Protein AF-A0A7W8V4Q0-F1 (afdb_monomer_lite)

InterPro domains:
  IPR010611 3D domain [PF06725] (242-299)
  IPR036908 RlpA-like domain superfamily [G3DSA:2.40.40.10] (219-303)
  IPR036908 RlpA-like domain superfamily [SSF50685] (238-297)

Structure (mmCIF, N/CA/C/O backbone):
data_AF-A0A7W8V4Q0-F1
#
_entry.id   AF-A0A7W8V4Q0-F1
#
loop_
_atom_site.group_PDB
_atom_site.id
_atom_site.type_symbol
_atom_site.label_atom_id
_atom_site.label_alt_id
_atom_site.label_comp_id
_atom_site.label_asym_id
_atom_site.label_entity_id
_atom_site.label_seq_id
_atom_site.pdbx_PDB_ins_code
_atom_site.Cartn_x
_atom_site.Cartn_y
_atom_site.Cartn_z
_atom_site.occupancy
_atom_site.B_iso_or_equiv
_atom_site.auth_seq_id
_atom_site.auth_comp_id
_atom_site.auth_asym_id
_atom_site.auth_atom_id
_atom_site.pdbx_PDB_model_num
ATOM 1 N N . MET A 1 1 ? -45.001 9.638 50.172 1.00 38.22 1 MET A N 1
ATOM 2 C CA . MET A 1 1 ? -43.566 9.284 50.155 1.00 38.22 1 MET A CA 1
ATOM 3 C C . MET A 1 1 ? -43.006 9.800 48.841 1.00 38.22 1 MET A C 1
ATOM 5 O O . MET A 1 1 ? -43.758 9.738 47.876 1.00 38.22 1 MET A O 1
ATOM 9 N N . PRO A 1 2 ? -41.796 10.375 48.778 1.00 38.12 2 PRO A N 1
ATOM 10 C CA . PRO A 1 2 ? -41.239 10.789 47.499 1.00 38.12 2 PRO A CA 1
ATOM 11 C C . PRO A 1 2 ? -40.923 9.529 46.692 1.00 38.12 2 PRO A C 1
ATOM 13 O O . PRO A 1 2 ? -40.212 8.652 47.183 1.00 38.12 2 PRO A O 1
ATOM 16 N N . ASP A 1 3 ? -41.486 9.429 45.490 1.00 38.16 3 ASP A N 1
ATOM 17 C CA . ASP A 1 3 ? -41.076 8.433 44.508 1.00 38.16 3 ASP A CA 1
ATOM 18 C C . ASP A 1 3 ? -39.607 8.688 44.173 1.00 38.16 3 ASP A C 1
ATOM 20 O O . ASP A 1 3 ? -39.263 9.671 43.514 1.00 38.16 3 ASP A O 1
ATOM 24 N N . ASN A 1 4 ? -38.729 7.797 44.628 1.00 36.91 4 ASN A N 1
ATOM 25 C CA . ASN A 1 4 ? -37.339 7.738 44.184 1.00 36.91 4 ASN A CA 1
ATOM 26 C C . ASN A 1 4 ? -37.291 7.136 42.770 1.00 36.91 4 ASN A C 1
ATOM 28 O O . ASN A 1 4 ? -36.688 6.087 42.542 1.00 36.91 4 ASN A O 1
ATOM 32 N N . ALA A 1 5 ? -37.978 7.774 41.823 1.00 41.62 5 ALA A N 1
ATOM 33 C CA . ALA A 1 5 ? -37.940 7.394 40.425 1.00 41.62 5 ALA A CA 1
ATOM 34 C C . ALA A 1 5 ? -36.553 7.741 39.869 1.00 41.62 5 ALA A C 1
ATOM 36 O O . ALA A 1 5 ? -36.231 8.901 39.606 1.00 41.62 5 ALA A O 1
ATOM 37 N N . ASN A 1 6 ? -35.714 6.718 39.719 1.00 41.06 6 ASN A N 1
ATOM 38 C CA . ASN A 1 6 ? -34.473 6.822 38.967 1.00 41.06 6 ASN A CA 1
ATOM 39 C C . ASN A 1 6 ? -34.824 6.829 37.479 1.00 41.06 6 ASN A C 1
ATOM 41 O O . ASN A 1 6 ? -35.133 5.792 36.894 1.00 41.06 6 ASN A O 1
ATOM 45 N N . TRP A 1 7 ? -34.794 8.010 36.872 1.00 43.94 7 TRP A N 1
ATOM 46 C CA . TRP A 1 7 ? -34.996 8.164 35.439 1.00 43.94 7 TRP A CA 1
ATOM 47 C C . TRP A 1 7 ? -33.723 7.763 34.700 1.00 43.94 7 TRP A C 1
ATOM 49 O O . TRP A 1 7 ? -32.651 8.325 34.920 1.00 43.94 7 TRP A O 1
ATOM 59 N N . VAL A 1 8 ? -33.848 6.778 33.816 1.00 47.81 8 VAL A N 1
ATOM 60 C CA . VAL A 1 8 ? -32.792 6.378 32.889 1.00 47.81 8 VAL A CA 1
ATOM 61 C C . VAL A 1 8 ? -33.156 6.946 31.528 1.00 47.81 8 VAL A C 1
ATOM 63 O O . VAL A 1 8 ? -34.237 6.668 31.012 1.00 47.81 8 VAL A O 1
ATOM 66 N N . THR A 1 9 ? -32.270 7.750 30.946 1.00 48.12 9 THR A N 1
ATOM 67 C CA . THR A 1 9 ? -32.440 8.231 29.574 1.00 48.12 9 THR A CA 1
ATOM 68 C C . THR A 1 9 ? -32.391 7.036 28.628 1.00 48.12 9 THR A C 1
ATOM 70 O O . THR A 1 9 ? -31.351 6.394 28.482 1.00 48.12 9 THR A O 1
ATOM 73 N N . VAL A 1 10 ? -33.520 6.728 27.996 1.00 47.44 10 VAL A N 1
ATOM 74 C CA . VAL A 1 10 ? -33.611 5.715 26.942 1.00 47.44 10 VAL A CA 1
ATOM 75 C C . VAL A 1 10 ? -33.300 6.404 25.611 1.00 47.44 10 VAL A C 1
ATOM 77 O O . VAL A 1 10 ? -33.892 7.433 25.303 1.00 47.44 10 VAL A O 1
ATOM 80 N N . HIS A 1 11 ? -32.323 5.886 24.864 1.00 45.22 11 HIS A N 1
ATOM 81 C CA . HIS A 1 11 ? -31.926 6.411 23.549 1.00 45.22 11 HIS A CA 1
ATOM 82 C C . HIS A 1 11 ? -33.052 6.247 22.504 1.00 45.22 11 HIS A C 1
ATOM 84 O O . HIS A 1 11 ? -33.919 5.390 22.669 1.00 45.22 11 HIS A O 1
ATOM 90 N N . ASP A 1 12 ? -32.976 7.009 21.402 1.00 43.44 12 ASP A N 1
ATOM 91 C CA . ASP A 1 12 ? -33.942 7.122 20.280 1.00 43.44 12 ASP A CA 1
ATOM 92 C C . ASP A 1 12 ? -34.372 5.807 19.575 1.00 43.44 12 ASP A C 1
ATOM 94 O O . ASP A 1 12 ? -35.108 5.839 18.591 1.00 43.44 12 ASP A O 1
ATOM 98 N N . SER A 1 13 ? -33.936 4.637 20.050 1.00 43.78 13 SER A N 1
ATOM 99 C CA . SER A 1 13 ? -34.333 3.306 19.565 1.00 43.78 13 SER A CA 1
ATOM 100 C C . SER A 1 13 ? -35.312 2.564 20.486 1.00 43.78 13 SER A C 1
ATOM 102 O O . SER A 1 13 ? -35.623 1.397 20.238 1.00 43.78 13 SER A O 1
ATOM 104 N N . ALA A 1 14 ? -35.799 3.199 21.556 1.00 47.66 14 ALA A N 1
ATOM 105 C CA . ALA A 1 14 ? -36.784 2.596 22.445 1.00 47.66 14 ALA A CA 1
ATOM 106 C C . ALA A 1 14 ? -38.152 2.472 21.747 1.00 47.66 14 ALA A C 1
ATOM 108 O O . ALA A 1 14 ? -38.899 3.442 21.628 1.00 47.66 14 ALA A O 1
ATOM 109 N N . PHE A 1 15 ? -38.499 1.262 21.306 1.00 49.50 15 PHE A N 1
ATOM 110 C CA . PHE A 1 15 ? -39.867 0.944 20.906 1.00 49.50 15 PHE A CA 1
ATOM 111 C C . PHE A 1 15 ? -40.729 0.831 22.164 1.00 49.50 15 PHE A C 1
ATOM 113 O O . PHE A 1 15 ? -40.477 -0.012 23.027 1.00 49.50 15 PHE A O 1
ATOM 120 N N . THR A 1 16 ? -41.750 1.678 22.284 1.00 58.06 16 THR A N 1
ATOM 121 C CA . THR A 1 16 ? -42.807 1.456 23.269 1.00 58.06 16 THR A CA 1
ATOM 122 C C . THR A 1 16 ? -43.601 0.222 22.846 1.00 58.06 16 THR A C 1
ATOM 124 O O . THR A 1 16 ? -43.826 -0.015 21.658 1.00 58.06 16 THR A O 1
ATOM 127 N N . ASN A 1 17 ? -43.988 -0.612 23.810 1.00 58.66 17 ASN A N 1
ATOM 128 C CA . ASN A 1 17 ? -44.861 -1.741 23.520 1.00 58.66 17 ASN A CA 1
ATOM 129 C C . ASN A 1 17 ? -46.161 -1.221 22.879 1.00 58.66 17 ASN A C 1
ATOM 131 O O . ASN A 1 17 ? -46.751 -0.257 23.365 1.00 58.66 17 ASN A O 1
ATOM 135 N N . THR A 1 18 ? -46.607 -1.853 21.793 1.00 59.94 18 THR A N 1
ATOM 136 C CA . THR A 1 18 ? -47.863 -1.514 21.109 1.00 59.94 18 THR A CA 1
ATOM 137 C C . THR A 1 18 ? -49.108 -1.917 21.900 1.00 59.94 18 THR A C 1
ATOM 139 O O . THR A 1 18 ? -50.207 -1.531 21.515 1.00 59.94 18 THR A O 1
ATOM 142 N N . ASN A 1 19 ? -48.959 -2.687 22.984 1.00 67.00 19 ASN A N 1
ATOM 143 C CA . ASN A 1 19 ? -50.039 -2.984 23.920 1.00 67.00 19 ASN A CA 1
ATOM 144 C C . ASN A 1 19 ? -50.137 -1.895 25.001 1.00 67.00 19 ASN A C 1
ATOM 146 O O . ASN A 1 19 ? -49.217 -1.774 25.818 1.00 67.00 19 ASN A O 1
ATOM 150 N N . PRO A 1 20 ? -51.262 -1.157 25.066 1.00 60.16 20 PRO A N 1
ATOM 151 C CA . PRO A 1 20 ? -51.595 -0.343 26.229 1.00 60.16 20 PRO A CA 1
ATOM 152 C C . PRO A 1 20 ? -51.514 -1.193 27.507 1.00 60.16 20 PRO A C 1
ATOM 154 O O . PRO A 1 20 ? -51.865 -2.372 27.492 1.00 60.16 20 PRO A O 1
ATOM 157 N N . ASP A 1 21 ? -51.017 -0.602 28.594 1.00 63.88 21 ASP A N 1
ATOM 158 C CA . ASP A 1 21 ? -50.940 -1.203 29.937 1.00 63.88 21 ASP A CA 1
ATOM 159 C C . ASP A 1 21 ? -49.976 -2.390 30.117 1.00 63.88 21 ASP A C 1
ATOM 161 O O . ASP A 1 21 ? -49.957 -3.037 31.167 1.00 63.88 21 ASP A O 1
ATOM 165 N N . SER A 1 22 ? -49.109 -2.673 29.143 1.00 65.81 22 SER A N 1
ATOM 166 C CA . SER A 1 22 ? -48.040 -3.647 29.358 1.00 65.81 22 SER A CA 1
ATOM 167 C C . SER A 1 22 ? -46.942 -3.081 30.267 1.00 65.81 22 SER A C 1
ATOM 169 O O . SER A 1 22 ? -46.401 -2.005 29.998 1.00 65.81 22 SER A O 1
ATOM 171 N N . CYS A 1 23 ? -46.548 -3.835 31.292 1.00 64.25 23 CYS A N 1
ATOM 172 C CA . CYS A 1 23 ? -45.350 -3.532 32.068 1.00 64.25 23 CYS A CA 1
ATOM 173 C C . CYS A 1 23 ? -44.102 -3.951 31.274 1.00 64.25 23 CYS A C 1
ATOM 175 O O . CYS A 1 23 ? -43.973 -5.116 30.893 1.00 64.25 23 CYS A O 1
ATOM 177 N N . VAL A 1 24 ? -43.186 -3.012 31.028 1.00 61.62 24 VAL A N 1
ATOM 178 C CA . VAL A 1 24 ? -41.845 -3.309 30.504 1.00 61.62 24 VAL A CA 1
ATOM 179 C C . VAL A 1 24 ? -40.880 -3.303 31.684 1.00 61.62 24 VAL A C 1
ATOM 181 O O . VAL A 1 24 ? -40.551 -2.247 32.221 1.00 61.62 24 VAL A O 1
ATOM 184 N N . GLU A 1 25 ? -40.430 -4.484 32.102 1.00 62.12 25 GLU A N 1
ATOM 185 C CA . GLU A 1 25 ? -39.396 -4.608 33.130 1.00 62.12 25 GLU A CA 1
ATOM 186 C C . GLU A 1 25 ? -38.013 -4.477 32.474 1.00 62.12 25 GLU A C 1
ATOM 188 O O . GLU A 1 25 ? -37.563 -5.369 31.755 1.00 62.12 25 GLU A O 1
ATOM 193 N N . VAL A 1 26 ? -37.329 -3.354 32.713 1.00 67.94 26 VAL A N 1
ATOM 194 C CA . VAL A 1 26 ? -35.942 -3.148 32.272 1.00 67.94 26 VAL A CA 1
ATOM 195 C C . VAL A 1 26 ? -35.008 -3.477 33.428 1.00 67.94 26 VAL A C 1
ATOM 197 O O . VAL A 1 26 ? -34.953 -2.753 34.422 1.00 67.94 26 VAL A O 1
ATOM 200 N N . ARG A 1 27 ? -34.246 -4.564 33.296 1.00 67.81 27 ARG A N 1
ATOM 201 C CA . ARG A 1 27 ? -33.207 -4.926 34.265 1.00 67.81 27 ARG A CA 1
A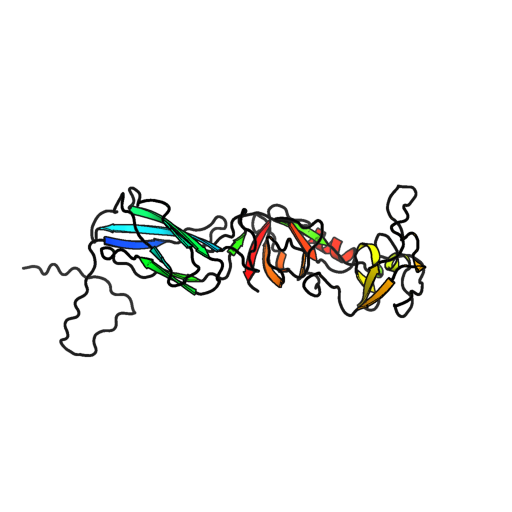TOM 202 C C . ARG A 1 27 ? -31.873 -4.339 33.838 1.00 67.81 27 ARG A C 1
ATOM 204 O O . ARG A 1 27 ? -31.307 -4.745 32.829 1.00 67.81 27 ARG A O 1
ATOM 211 N N . ILE A 1 28 ? -31.379 -3.395 34.629 1.00 80.44 28 ILE A N 1
ATOM 212 C CA . ILE A 1 28 ? -30.005 -2.903 34.538 1.00 80.44 28 ILE A CA 1
ATOM 213 C C . ILE A 1 28 ? -29.180 -3.704 35.539 1.00 80.44 28 ILE A C 1
ATOM 215 O O . ILE A 1 28 ? -29.557 -3.825 36.705 1.00 80.44 28 ILE A O 1
ATOM 219 N N . ALA A 1 29 ? -28.075 -4.277 35.075 1.00 88.06 29 ALA A N 1
ATOM 220 C CA . ALA A 1 29 ? -27.165 -5.018 35.930 1.00 88.06 29 ALA A CA 1
ATOM 221 C C . ALA A 1 29 ? -26.470 -4.094 36.947 1.00 88.06 29 ALA A C 1
ATOM 223 O O . ALA A 1 29 ? -26.488 -2.866 36.836 1.00 88.06 29 ALA A O 1
ATOM 224 N N . SER A 1 30 ? -25.830 -4.687 37.953 1.00 90.19 30 SER A N 1
ATOM 225 C CA . SER A 1 30 ? -25.143 -3.942 39.016 1.00 90.19 30 SER A CA 1
ATOM 226 C C . SER A 1 30 ? -23.981 -3.092 38.498 1.00 90.19 30 SER A C 1
ATOM 228 O O . SER A 1 30 ? -23.640 -2.082 39.119 1.00 90.19 30 SER A O 1
ATOM 230 N N . ASN A 1 31 ? -23.403 -3.465 37.355 1.00 95.31 31 ASN A N 1
ATOM 231 C CA . ASN A 1 31 ? -22.275 -2.787 36.739 1.00 95.31 31 ASN A CA 1
ATOM 232 C C . ASN A 1 31 ? -22.617 -2.289 35.328 1.00 95.31 31 ASN A C 1
ATOM 234 O O . ASN A 1 31 ? -23.395 -2.895 34.591 1.00 95.31 31 ASN A O 1
ATOM 238 N N . LEU A 1 32 ? -21.989 -1.182 34.936 1.00 95.69 32 LEU A N 1
ATOM 239 C CA . LEU A 1 32 ? -22.134 -0.559 33.622 1.00 95.69 32 LEU A CA 1
ATOM 240 C C . LEU A 1 32 ? -20.779 -0.486 32.930 1.00 95.69 32 LEU A C 1
ATOM 242 O O . LEU A 1 32 ? -19.801 -0.075 33.559 1.00 95.69 32 LEU A O 1
ATOM 246 N N . LEU A 1 33 ? -20.739 -0.809 31.636 1.00 96.88 33 LEU A N 1
ATOM 247 C CA . LEU A 1 33 ? -19.546 -0.663 30.801 1.00 96.88 33 LEU A CA 1
ATOM 248 C C . LEU A 1 33 ? -19.779 0.340 29.670 1.00 96.88 33 LEU A C 1
ATOM 250 O O . LEU A 1 33 ? -20.754 0.239 28.923 1.00 96.88 33 LEU A O 1
ATOM 254 N N . SER A 1 34 ? -18.833 1.266 29.514 1.00 96.56 34 SER A N 1
ATOM 255 C CA . SER A 1 34 ? -18.722 2.170 28.365 1.00 96.56 34 SER A CA 1
ATOM 256 C C . SER A 1 34 ? -17.443 1.903 27.573 1.00 96.56 34 SER A C 1
ATOM 258 O O . SER A 1 34 ? -16.391 1.652 28.167 1.00 96.56 34 SER A O 1
ATOM 260 N N . TRP A 1 35 ? -17.525 2.023 26.251 1.00 97.69 35 TRP A N 1
ATOM 261 C CA . TRP A 1 35 ? -16.403 1.838 25.333 1.00 97.69 35 TRP A CA 1
ATOM 262 C C . TRP A 1 35 ? -15.775 3.167 24.920 1.00 97.69 35 TRP A C 1
ATOM 264 O O . TRP A 1 35 ? -16.467 4.167 24.744 1.00 97.69 35 TRP A O 1
ATOM 274 N N . GLU A 1 36 ? -14.471 3.151 24.689 1.00 97.44 36 GLU A N 1
ATOM 275 C CA . GLU A 1 36 ? -13.709 4.249 24.107 1.00 97.44 36 GLU A CA 1
ATOM 276 C C . GLU A 1 36 ? -12.664 3.651 23.157 1.00 97.44 36 GLU A C 1
ATOM 278 O O . GLU A 1 36 ? -11.886 2.787 23.554 1.00 97.44 36 GLU A O 1
ATOM 283 N N . ILE A 1 37 ? -12.635 4.090 21.898 1.00 97.75 37 ILE A N 1
ATOM 284 C CA . ILE A 1 37 ? -11.512 3.804 20.996 1.00 97.75 37 ILE A CA 1
ATOM 285 C C . ILE A 1 37 ? -10.556 4.997 21.120 1.00 97.75 37 ILE A C 1
ATOM 287 O O . ILE A 1 37 ? -10.950 6.095 20.706 1.00 97.75 37 ILE A O 1
ATOM 291 N N . PRO A 1 38 ? -9.375 4.824 21.745 1.00 96.88 38 PRO A N 1
ATOM 292 C CA . PRO A 1 38 ? -8.400 5.897 21.874 1.00 96.88 38 PRO A CA 1
ATOM 293 C C . PRO A 1 38 ? -7.818 6.257 20.507 1.00 96.88 38 PRO A C 1
ATOM 295 O O . PRO A 1 38 ? -7.762 5.413 19.609 1.00 96.88 38 PRO A O 1
ATOM 298 N N . ASP A 1 39 ? -7.345 7.493 20.377 1.00 96.50 39 ASP A N 1
ATOM 299 C CA . ASP A 1 39 ? -6.630 7.910 19.179 1.00 96.50 39 ASP A CA 1
ATOM 300 C C . ASP A 1 39 ? -5.317 7.123 19.051 1.00 96.50 39 ASP A C 1
ATOM 302 O O . ASP A 1 39 ? -4.612 6.839 20.027 1.00 96.50 39 ASP A O 1
ATOM 306 N N . ASN A 1 40 ? -4.997 6.733 17.824 1.00 93.75 40 ASN A N 1
ATOM 307 C CA . ASN A 1 40 ? -3.728 6.129 17.476 1.00 93.75 40 ASN A CA 1
ATOM 308 C C . ASN A 1 40 ? -2.646 7.216 17.317 1.00 93.75 40 ASN A C 1
ATOM 310 O O . ASN A 1 40 ? -2.878 8.410 17.482 1.00 93.75 40 ASN A O 1
ATOM 314 N N . ARG A 1 41 ? -1.429 6.804 16.950 1.00 90.44 41 ARG A N 1
ATOM 315 C CA . ARG A 1 41 ? -0.276 7.707 16.767 1.00 90.44 41 ARG A CA 1
ATOM 316 C C . ARG A 1 41 ? -0.424 8.750 15.642 1.00 90.44 41 ARG A C 1
ATOM 318 O O . ARG A 1 41 ? 0.514 9.511 15.406 1.00 90.44 41 ARG A O 1
ATOM 325 N N . TYR A 1 42 ? -1.518 8.696 14.891 1.00 90.31 42 TYR A N 1
ATOM 326 C CA . TYR A 1 42 ? -1.865 9.598 13.798 1.00 90.31 42 TYR A CA 1
ATOM 327 C C . TYR A 1 42 ? -3.080 10.469 14.134 1.00 90.31 42 TYR A C 1
ATOM 329 O O . TYR A 1 42 ? -3.625 11.096 13.229 1.00 90.31 42 TYR A O 1
ATOM 337 N N . ASP A 1 43 ? -3.464 10.520 15.414 1.00 92.69 43 ASP A N 1
ATOM 338 C CA . ASP A 1 43 ? -4.554 11.342 15.942 1.00 92.69 43 ASP A CA 1
ATOM 339 C C . ASP A 1 43 ? -5.925 10.988 15.329 1.00 92.69 43 ASP A C 1
ATOM 341 O O . ASP A 1 43 ? -6.789 11.844 15.143 1.00 92.69 43 ASP A O 1
ATOM 345 N N . ASP A 1 44 ? -6.128 9.706 14.993 1.00 94.31 44 ASP A N 1
ATOM 346 C CA . ASP A 1 44 ? -7.416 9.167 14.553 1.00 94.31 44 ASP A CA 1
ATOM 347 C C . ASP A 1 44 ? -7.745 7.819 15.217 1.00 94.31 44 ASP A C 1
ATOM 349 O O . ASP A 1 44 ? -6.938 7.240 15.940 1.00 94.31 44 ASP A O 1
ATOM 353 N N . LYS A 1 45 ? -8.949 7.296 14.972 1.00 96.62 45 LYS A N 1
ATOM 354 C CA . LYS A 1 45 ? -9.466 6.069 15.608 1.00 96.62 45 LYS A CA 1
ATOM 355 C C . LYS A 1 45 ? -9.377 4.833 14.716 1.00 96.62 45 LYS A C 1
ATOM 357 O O . LYS A 1 45 ? -10.089 3.855 14.943 1.00 96.62 45 LYS A O 1
ATOM 362 N N . LEU A 1 46 ? -8.565 4.884 13.661 1.00 97.75 46 LEU A N 1
ATOM 363 C CA . LEU A 1 46 ? -8.366 3.747 12.773 1.00 97.75 46 LEU A CA 1
ATOM 364 C C . LEU A 1 46 ? -7.487 2.680 13.437 1.00 97.75 46 LEU A C 1
ATOM 366 O O . LEU A 1 46 ? -6.617 2.998 14.257 1.00 97.75 46 LEU A O 1
ATOM 370 N N . PRO A 1 47 ? -7.659 1.405 13.051 1.00 98.25 47 PRO A N 1
ATOM 371 C CA . PRO A 1 47 ? -6.747 0.357 13.473 1.00 98.25 47 PRO A CA 1
ATOM 372 C C . PRO A 1 47 ? -5.349 0.589 12.891 1.00 98.25 47 PRO A C 1
ATOM 374 O O . PRO A 1 47 ? -5.154 1.288 11.891 1.00 98.25 47 PRO A O 1
ATOM 377 N N . VAL A 1 48 ? -4.371 -0.071 13.498 1.00 98.31 48 VAL A N 1
ATOM 378 C CA . VAL A 1 48 ? -2.986 -0.082 13.033 1.00 98.31 48 VAL A CA 1
ATOM 379 C C . VAL A 1 48 ? -2.596 -1.468 12.531 1.00 98.31 48 VAL A C 1
ATOM 381 O O . VAL A 1 48 ? -3.078 -2.482 13.034 1.00 98.31 48 VAL A O 1
ATOM 384 N N . ILE A 1 49 ? -1.699 -1.514 11.553 1.00 98.69 49 ILE A N 1
ATOM 385 C CA . ILE A 1 49 ? -1.014 -2.719 11.091 1.00 98.69 49 ILE A CA 1
ATOM 386 C C . ILE A 1 49 ? 0.328 -2.751 11.823 1.00 98.69 49 ILE A C 1
ATOM 388 O O . ILE A 1 49 ? 1.183 -1.905 11.534 1.00 98.69 49 ILE A O 1
ATOM 392 N N . PRO A 1 50 ? 0.533 -3.673 12.781 1.00 98.00 50 PRO A N 1
ATOM 393 C CA . PRO A 1 50 ? 1.768 -3.724 13.555 1.00 98.00 50 PRO A CA 1
ATOM 394 C C . PRO A 1 50 ? 2.997 -3.905 12.660 1.00 98.00 50 PRO A C 1
ATOM 396 O O . PRO A 1 50 ? 2.967 -4.674 11.701 1.00 98.00 50 PRO A O 1
ATOM 399 N N . SER A 1 51 ? 4.108 -3.268 13.012 1.00 97.12 51 SER A N 1
ATOM 400 C CA . SER A 1 51 ? 5.384 -3.332 12.276 1.00 97.12 51 SER A CA 1
ATOM 401 C C . SER A 1 51 ? 5.953 -4.756 12.132 1.00 97.12 51 SER A C 1
ATOM 403 O O . SER A 1 51 ? 6.602 -5.103 11.137 1.00 97.12 51 SER A O 1
ATOM 405 N N . SER A 1 52 ? 5.674 -5.621 13.109 1.00 96.75 52 SER A N 1
ATOM 406 C CA . SER A 1 52 ? 6.030 -7.044 13.087 1.00 96.75 52 SER A CA 1
ATOM 407 C C . SER A 1 52 ? 5.062 -7.911 12.279 1.00 96.75 52 SER A C 1
ATOM 409 O O . SER A 1 52 ? 5.393 -9.053 11.957 1.00 96.75 52 SER A O 1
ATOM 411 N N . ALA A 1 53 ? 3.879 -7.399 11.928 1.00 97.94 53 ALA A N 1
ATOM 412 C CA . ALA A 1 53 ? 2.903 -8.154 11.163 1.00 97.94 53 ALA A CA 1
ATOM 413 C C . ALA A 1 53 ? 3.370 -8.338 9.716 1.00 97.94 53 ALA A C 1
ATOM 415 O O . ALA A 1 53 ? 4.065 -7.506 9.128 1.00 97.94 53 ALA A O 1
ATOM 416 N N . ARG A 1 54 ? 2.970 -9.465 9.135 1.00 98.19 54 ARG A N 1
ATOM 417 C CA . ARG A 1 54 ? 3.125 -9.757 7.711 1.00 98.19 5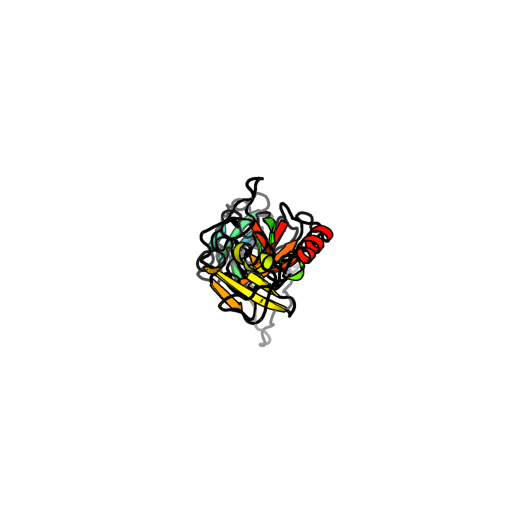4 ARG A CA 1
ATOM 418 C C . ARG A 1 54 ? 1.775 -10.104 7.111 1.00 98.19 54 ARG A C 1
ATOM 420 O O . ARG A 1 54 ? 0.851 -10.536 7.821 1.00 98.19 54 ARG A O 1
ATOM 427 N N . VAL A 1 55 ? 1.679 -9.913 5.804 1.00 98.31 55 VAL A N 1
ATOM 428 C CA . VAL A 1 55 ? 0.557 -10.369 4.990 1.00 98.31 55 VAL A CA 1
ATOM 429 C C . VAL A 1 55 ? 0.463 -11.887 5.103 1.00 98.31 55 VAL A C 1
ATOM 431 O O . VAL A 1 55 ? 1.453 -12.599 4.948 1.00 98.31 55 VAL A O 1
ATOM 434 N N . GLN A 1 56 ? -0.735 -12.389 5.387 1.00 97.75 56 GLN A N 1
ATOM 435 C CA . GLN A 1 56 ? -1.035 -13.821 5.397 1.00 97.75 56 GLN A CA 1
ATOM 436 C C . GLN A 1 56 ? -2.275 -14.050 4.548 1.00 97.75 56 GLN A C 1
ATOM 438 O O . GLN A 1 56 ? -3.275 -13.363 4.742 1.00 97.75 56 GLN A O 1
ATOM 443 N N . HIS A 1 57 ? -2.200 -14.980 3.594 1.00 95.25 57 HIS A N 1
ATOM 444 C CA . HIS A 1 57 ? -3.295 -15.280 2.660 1.00 95.25 57 HIS A CA 1
ATOM 445 C C . HIS A 1 57 ? -3.862 -14.029 1.960 1.00 95.25 57 HIS A C 1
ATOM 447 O O . HIS A 1 57 ? -5.070 -13.902 1.788 1.00 95.25 57 HIS A O 1
ATOM 453 N N . GLY A 1 58 ? -2.992 -13.072 1.611 1.00 94.94 58 GLY A N 1
ATOM 454 C CA . GLY A 1 58 ? -3.413 -11.803 1.012 1.00 94.94 58 GLY A CA 1
ATOM 455 C C . GLY A 1 58 ? -4.194 -10.897 1.969 1.00 94.94 58 GLY A C 1
ATOM 456 O O . GLY A 1 58 ? -5.018 -10.112 1.531 1.00 94.94 58 GLY A O 1
ATOM 457 N N . LYS A 1 59 ? -4.008 -10.996 3.286 1.00 97.06 59 LYS A N 1
ATOM 458 C CA . LYS A 1 59 ? -4.700 -10.130 4.250 1.00 97.06 59 LYS A CA 1
ATOM 459 C C . LYS A 1 59 ? -3.708 -9.466 5.190 1.00 97.06 59 LYS A C 1
ATOM 461 O O . LYS A 1 59 ? -2.778 -10.117 5.677 1.00 97.06 59 LYS A O 1
ATOM 466 N N . ILE A 1 60 ? -3.921 -8.184 5.469 1.00 98.44 60 ILE A N 1
ATOM 467 C CA . ILE A 1 60 ? -3.227 -7.457 6.540 1.00 98.44 60 ILE A CA 1
ATOM 468 C C . ILE A 1 60 ? -3.801 -7.847 7.907 1.00 98.44 60 ILE A C 1
ATOM 470 O O . ILE A 1 60 ? -4.846 -8.487 7.982 1.00 98.44 60 ILE A O 1
ATOM 474 N N . LEU A 1 61 ? -3.100 -7.495 8.984 1.00 98.62 61 LEU A N 1
ATOM 475 C CA . LEU A 1 61 ? -3.614 -7.614 10.346 1.00 98.62 61 LEU A CA 1
ATOM 476 C C . LEU A 1 61 ? -4.099 -6.239 10.804 1.00 98.62 61 LEU A C 1
ATOM 478 O O . LEU A 1 61 ? -3.288 -5.328 10.946 1.00 98.62 61 LEU A O 1
ATOM 482 N N . TYR A 1 62 ? -5.394 -6.108 11.057 1.00 98.69 62 TYR A N 1
ATOM 483 C CA . TYR A 1 62 ? -5.967 -4.975 11.767 1.00 98.69 62 TYR A CA 1
ATOM 484 C C . TYR A 1 62 ? -5.769 -5.201 13.265 1.00 98.69 62 TYR A C 1
ATOM 486 O O . TYR A 1 62 ? -6.245 -6.205 13.791 1.00 98.69 62 TYR A O 1
ATOM 494 N N . ARG A 1 63 ? -5.094 -4.281 13.957 1.00 98.38 63 ARG A N 1
ATOM 495 C CA . ARG A 1 63 ? -5.031 -4.240 15.421 1.00 98.38 63 ARG A CA 1
ATOM 496 C C . ARG A 1 63 ? -5.700 -2.964 15.916 1.00 98.38 63 ARG A C 1
ATOM 498 O O . ARG A 1 63 ? -5.266 -1.867 15.573 1.00 98.38 63 ARG A O 1
ATOM 505 N N . MET A 1 64 ? -6.720 -3.111 16.751 1.00 98.06 64 MET A N 1
ATOM 506 C CA . MET A 1 64 ? -7.466 -2.003 17.340 1.00 98.06 64 MET A CA 1
ATOM 507 C C . MET A 1 64 ? -7.390 -2.077 18.872 1.00 98.06 64 MET A C 1
ATOM 509 O O . MET A 1 64 ? -7.930 -3.021 19.459 1.00 98.06 64 MET A O 1
ATOM 513 N N . PRO A 1 65 ? -6.731 -1.117 19.543 1.00 97.31 65 PRO A N 1
ATOM 514 C CA . PRO A 1 65 ? -6.873 -0.950 20.980 1.00 97.31 65 PRO A CA 1
ATOM 515 C C . PRO A 1 65 ? -8.243 -0.344 21.300 1.00 97.31 65 PRO A C 1
ATOM 517 O O . PRO A 1 65 ? -8.706 0.572 20.629 1.00 97.31 65 PRO A O 1
ATOM 520 N N . ILE A 1 66 ? -8.893 -0.855 22.338 1.00 98.50 66 ILE A N 1
ATOM 521 C CA . ILE A 1 66 ? -10.202 -0.399 22.802 1.00 98.50 66 ILE A CA 1
ATOM 522 C C . ILE A 1 66 ? -10.135 -0.329 24.319 1.00 98.50 66 ILE A C 1
ATOM 524 O O . ILE A 1 66 ? -9.659 -1.251 24.975 1.00 98.50 66 ILE A O 1
ATOM 528 N N . LYS A 1 67 ? -10.609 0.759 24.897 1.00 98.38 67 LYS A N 1
ATOM 529 C CA . LYS A 1 67 ? -10.693 0.944 26.336 1.00 98.38 67 LYS A CA 1
ATOM 530 C C . LYS A 1 67 ? -12.122 0.677 26.788 1.00 98.38 67 LYS A C 1
ATOM 532 O O . LYS A 1 67 ? -13.065 1.309 26.319 1.00 98.38 67 LYS A O 1
ATOM 537 N N . ALA A 1 68 ? -12.277 -0.266 27.706 1.00 98.06 68 ALA A N 1
ATOM 538 C CA . ALA A 1 68 ? -13.523 -0.491 28.423 1.00 98.06 68 ALA A CA 1
ATOM 539 C C . ALA A 1 68 ? -13.425 0.166 29.797 1.00 98.06 68 ALA A C 1
ATOM 541 O O . ALA A 1 68 ? -12.465 -0.076 30.527 1.00 98.06 68 ALA A O 1
ATOM 542 N N . LYS A 1 69 ? -14.417 0.979 30.159 1.00 98.06 69 LYS A N 1
ATOM 543 C CA . LYS A 1 69 ? -14.533 1.570 31.494 1.00 98.06 69 LYS A CA 1
ATOM 544 C C . LYS A 1 69 ? -15.754 1.008 32.201 1.00 98.06 69 LYS A C 1
ATOM 546 O O . LYS A 1 69 ? -16.861 1.113 31.680 1.00 98.06 69 LYS A O 1
ATOM 551 N N . ILE A 1 70 ? -15.540 0.454 33.388 1.00 97.44 70 ILE A N 1
ATOM 552 C CA . ILE A 1 70 ? -16.556 -0.206 34.203 1.00 97.44 70 ILE A CA 1
ATOM 553 C C . ILE A 1 70 ? -16.775 0.584 35.484 1.00 97.44 70 ILE A C 1
ATOM 555 O O . ILE A 1 70 ? -15.826 1.001 36.155 1.00 97.44 70 ILE A O 1
ATOM 559 N N . LYS A 1 71 ? -18.039 0.766 35.848 1.00 96.19 71 LYS A N 1
ATOM 560 C CA . LYS A 1 71 ? -18.441 1.358 37.124 1.00 96.19 71 LYS A CA 1
ATOM 561 C C . LYS A 1 71 ? -19.618 0.609 37.720 1.00 96.19 71 LYS A C 1
ATOM 563 O O . LYS A 1 71 ? -20.414 0.020 36.989 1.00 96.19 71 LYS A O 1
ATOM 568 N N . ILE A 1 72 ? -19.755 0.710 39.034 1.00 94.69 72 ILE A N 1
ATOM 569 C CA . ILE A 1 72 ? -20.981 0.309 39.721 1.00 94.69 72 ILE A CA 1
ATOM 570 C C . ILE A 1 72 ? -22.100 1.256 39.264 1.00 94.69 72 ILE A C 1
ATOM 572 O O . ILE A 1 72 ? -21.874 2.460 39.090 1.00 94.69 72 ILE A O 1
ATOM 576 N N . CYS A 1 73 ? -23.305 0.740 39.037 1.00 90.62 73 CYS A N 1
ATOM 577 C CA . CYS A 1 73 ? -24.449 1.565 38.662 1.00 90.62 73 CYS A CA 1
ATOM 578 C C . CYS A 1 73 ? -24.720 2.622 39.749 1.00 90.62 73 CYS A C 1
ATOM 580 O O . CYS A 1 73 ? -24.931 2.291 40.912 1.00 90.62 73 CYS A O 1
ATOM 582 N N . GLY A 1 74 ? -24.655 3.908 39.381 1.00 87.19 74 GLY A N 1
ATOM 583 C CA . GLY A 1 74 ? -24.751 5.031 40.327 1.00 87.19 74 GLY A CA 1
ATOM 584 C C . GLY A 1 74 ? -23.558 5.188 41.285 1.00 87.19 74 GLY A C 1
ATOM 585 O O . GLY A 1 74 ? -23.618 6.013 42.191 1.00 87.19 74 GLY A O 1
ATOM 586 N N . GLY A 1 75 ? -22.484 4.417 41.097 1.00 91.94 75 GLY A N 1
ATOM 587 C CA . GLY A 1 75 ? -21.358 4.324 42.023 1.00 91.94 75 GLY A CA 1
ATOM 588 C C . GLY A 1 75 ? -19.987 4.601 41.393 1.00 91.94 75 GLY A C 1
ATOM 589 O O . GLY A 1 75 ? -19.892 5.091 40.260 1.00 91.94 75 GLY A O 1
ATOM 590 N N . PRO A 1 76 ? -18.904 4.317 42.143 1.00 95.31 76 PRO A N 1
ATOM 591 C CA . PRO A 1 76 ? -17.537 4.571 41.704 1.00 95.31 76 PRO A CA 1
ATOM 592 C C . PRO A 1 76 ? -17.084 3.597 40.598 1.00 95.31 76 PRO A C 1
ATOM 594 O O . PRO A 1 76 ? -17.743 2.582 40.337 1.00 95.31 76 PRO A O 1
ATOM 597 N N . PRO A 1 77 ? -15.941 3.883 39.944 1.00 97.25 77 PRO A N 1
ATOM 598 C CA . PRO A 1 77 ? -15.292 2.936 39.046 1.00 97.25 77 PRO A CA 1
ATOM 599 C C . PRO A 1 77 ? -14.968 1.605 39.734 1.00 97.25 77 PRO A C 1
ATOM 601 O O . PRO A 1 77 ? -14.609 1.575 40.912 1.00 97.25 77 PRO A O 1
ATOM 604 N N . LEU A 1 78 ? -15.077 0.505 38.987 1.00 96.19 78 LEU A N 1
ATOM 605 C CA . LEU A 1 78 ? -14.846 -0.841 39.506 1.00 96.19 78 LEU A CA 1
ATOM 606 C C . LEU A 1 78 ? -13.416 -1.293 39.190 1.00 96.19 78 LEU A C 1
ATOM 608 O O . LEU A 1 78 ? -13.121 -1.606 38.041 1.00 96.19 78 LEU A O 1
ATOM 612 N N . SER A 1 79 ? -12.545 -1.341 40.199 1.00 97.19 79 SER A N 1
ATOM 613 C CA . SER A 1 79 ? -11.136 -1.757 40.080 1.00 97.19 79 SER A CA 1
ATOM 614 C C . SER A 1 79 ? -10.946 -3.264 40.294 1.00 97.19 79 SER A C 1
ATOM 616 O O . SER A 1 79 ? -11.710 -3.890 41.027 1.00 97.19 79 SER A O 1
ATOM 618 N N . GLY A 1 80 ? -9.921 -3.852 39.671 1.00 96.62 80 GLY A N 1
ATOM 619 C CA . GLY A 1 80 ? -9.537 -5.257 39.840 1.00 96.62 80 GLY A CA 1
ATOM 620 C C . GLY A 1 80 ? -10.470 -6.271 39.167 1.00 96.62 80 GLY A C 1
ATOM 621 O O . GLY A 1 80 ? -10.324 -7.472 39.387 1.00 96.62 80 GLY A O 1
ATOM 622 N N . ARG A 1 81 ? -11.424 -5.824 38.342 1.00 94.94 81 ARG A N 1
ATOM 623 C CA . ARG A 1 81 ? -12.399 -6.689 37.665 1.00 94.94 81 ARG A CA 1
ATOM 624 C C . ARG A 1 81 ? -11.813 -7.230 36.366 1.00 94.94 81 ARG A C 1
ATOM 626 O O . ARG A 1 81 ? -11.461 -6.471 35.467 1.00 94.94 81 ARG A O 1
ATOM 633 N N . THR A 1 82 ? -11.759 -8.549 36.238 1.00 95.75 82 THR A N 1
ATOM 634 C CA . THR A 1 82 ? -11.571 -9.217 34.943 1.00 95.75 82 THR A CA 1
ATOM 635 C C . THR A 1 82 ? -12.899 -9.271 34.193 1.00 95.75 82 THR A C 1
ATOM 637 O O . THR A 1 82 ? -13.935 -9.497 34.817 1.00 95.75 82 THR A O 1
ATOM 640 N N . ILE A 1 83 ? -12.851 -9.086 32.872 1.00 96.31 83 ILE A N 1
ATOM 641 C CA . ILE A 1 83 ? -14.010 -9.129 31.972 1.00 96.31 83 ILE A CA 1
ATOM 642 C C . ILE A 1 83 ? -13.766 -10.048 30.781 1.00 96.31 83 ILE A C 1
ATOM 644 O O . ILE A 1 83 ? -12.620 -10.291 30.400 1.00 96.31 83 ILE A O 1
ATOM 648 N N . SER A 1 84 ? -14.855 -10.497 30.166 1.00 96.81 84 SER A N 1
ATOM 649 C CA . SER A 1 84 ? -14.860 -11.331 28.969 1.00 96.81 84 SER A CA 1
ATOM 650 C C . SER A 1 84 ? -15.573 -10.619 27.823 1.00 96.81 84 SER A C 1
ATOM 652 O O . SER A 1 84 ? -16.775 -10.376 27.885 1.00 96.81 84 SER A O 1
ATOM 654 N N . ILE A 1 85 ? -14.848 -10.306 26.749 1.00 97.56 85 ILE A N 1
ATOM 655 C CA . ILE A 1 85 ? -15.408 -9.672 25.546 1.00 97.56 85 ILE A CA 1
ATOM 656 C C . ILE A 1 85 ? -15.474 -10.692 24.413 1.00 97.56 85 ILE A C 1
ATOM 658 O O . ILE A 1 85 ? -14.544 -11.476 24.227 1.00 97.56 85 ILE A O 1
ATOM 662 N N . LYS A 1 86 ? -16.558 -10.664 23.638 1.00 96.75 86 LYS A N 1
ATOM 663 C CA . LYS A 1 86 ? -16.748 -11.500 22.448 1.00 96.75 86 LYS A CA 1
ATOM 664 C C . LYS A 1 86 ? -16.909 -10.631 21.208 1.00 96.75 86 LYS A C 1
ATOM 666 O O . LYS A 1 86 ? -17.569 -9.598 21.274 1.00 96.75 86 LYS A O 1
ATOM 671 N N . SER A 1 87 ? -16.333 -11.075 20.093 1.00 98.12 87 SER A N 1
ATOM 672 C CA . SER A 1 87 ? -16.732 -10.627 18.756 1.00 98.12 87 SER A CA 1
ATOM 673 C C . SER A 1 87 ? -17.864 -11.514 18.240 1.00 98.12 87 SER A C 1
ATOM 675 O O . SER A 1 87 ? -17.942 -12.695 18.583 1.00 98.12 87 SER A O 1
ATOM 677 N N . ASN A 1 88 ? -18.726 -10.960 17.391 1.00 98.06 88 ASN A N 1
ATOM 678 C CA . ASN A 1 88 ? -19.716 -11.728 16.639 1.00 98.06 88 ASN A CA 1
ATOM 679 C C . ASN A 1 88 ? -19.118 -12.508 15.448 1.00 98.06 88 ASN A C 1
ATOM 681 O O . ASN A 1 88 ? -19.844 -13.247 14.785 1.00 98.06 88 ASN A O 1
ATOM 685 N N . ARG A 1 89 ? -17.819 -12.360 15.159 1.00 97.81 89 ARG A N 1
ATOM 686 C CA . ARG A 1 89 ? -17.114 -13.077 14.086 1.00 97.81 89 ARG A CA 1
ATOM 687 C C . ARG A 1 89 ? -16.189 -14.152 14.646 1.00 97.81 89 ARG A C 1
ATOM 689 O O . ARG A 1 89 ? -15.509 -13.945 15.644 1.00 97.81 89 ARG A O 1
ATOM 696 N N . MET A 1 90 ? -16.109 -15.285 13.946 1.00 92.94 90 MET A N 1
ATOM 697 C CA . MET A 1 90 ? -15.332 -16.450 14.394 1.00 92.94 90 MET A CA 1
ATOM 698 C C . MET A 1 90 ? -13.809 -16.264 14.327 1.00 92.94 90 MET A C 1
ATOM 700 O O . MET A 1 90 ? -13.096 -16.854 15.130 1.00 92.94 90 MET A O 1
ATOM 704 N N . ASN A 1 91 ? -13.308 -15.473 13.374 1.00 94.44 91 ASN A N 1
ATOM 705 C CA . ASN A 1 91 ? -11.868 -15.348 13.102 1.00 94.44 91 ASN A CA 1
ATOM 706 C C . ASN A 1 91 ? -11.217 -14.138 13.791 1.00 94.44 91 ASN A C 1
ATOM 708 O O . ASN A 1 91 ? -10.049 -13.842 13.535 1.00 94.44 91 ASN A O 1
ATOM 712 N N . ASP A 1 92 ? -11.964 -13.434 14.638 1.00 97.81 92 ASP A N 1
ATOM 713 C CA . ASP A 1 92 ? -11.438 -12.312 15.403 1.00 97.81 92 ASP A CA 1
ATOM 714 C C . ASP A 1 92 ? -10.780 -12.816 16.689 1.00 97.81 92 ASP A C 1
ATOM 716 O O . ASP A 1 92 ? -11.311 -13.669 17.400 1.00 97.81 92 ASP A O 1
ATOM 720 N N . SER A 1 93 ? -9.633 -12.236 17.022 1.00 97.88 93 SER A N 1
ATOM 721 C CA . SER A 1 93 ? -8.966 -12.417 18.305 1.00 97.88 93 SER A CA 1
ATOM 722 C C . SER A 1 93 ? -9.260 -11.207 19.183 1.00 97.88 93 SER A C 1
ATOM 724 O O . SER A 1 93 ? -8.927 -10.077 18.829 1.00 97.88 93 SER A O 1
ATOM 726 N N . VAL A 1 94 ? -9.890 -11.429 20.336 1.00 98.06 94 VAL A N 1
ATOM 727 C CA . VAL A 1 94 ? -10.184 -10.375 21.314 1.00 98.06 94 VAL A CA 1
ATOM 728 C C . VAL A 1 94 ? -9.510 -10.744 22.623 1.00 98.06 94 VAL A C 1
ATOM 730 O O . VAL A 1 94 ? -9.833 -11.761 23.235 1.00 98.06 94 VAL A O 1
ATOM 733 N N . ARG A 1 95 ? -8.564 -9.915 23.067 1.00 97.31 95 ARG A N 1
ATOM 734 C CA . ARG A 1 95 ? -7.818 -10.141 24.308 1.00 97.31 95 ARG A CA 1
ATOM 735 C C . ARG A 1 95 ? -7.947 -8.952 25.240 1.00 97.31 95 ARG A C 1
ATOM 737 O O . ARG A 1 95 ? -7.660 -7.825 24.853 1.00 97.31 95 ARG A O 1
ATOM 744 N N . VAL A 1 96 ? -8.288 -9.218 26.495 1.00 97.00 96 VAL A N 1
ATOM 745 C CA . VAL A 1 96 ? -8.234 -8.221 27.568 1.00 97.00 96 VAL A CA 1
ATOM 746 C C . VAL A 1 96 ? -6.820 -8.222 28.149 1.00 97.00 96 VAL A C 1
ATOM 748 O O . VAL A 1 96 ? -6.285 -9.274 28.495 1.00 97.00 96 VAL A O 1
ATOM 751 N N . ALA A 1 97 ? -6.172 -7.059 28.191 1.00 94.50 97 ALA A N 1
ATOM 752 C CA . ALA A 1 97 ? -4.770 -6.927 28.583 1.00 94.50 97 ALA A CA 1
ATOM 753 C C . ALA A 1 97 ? -4.535 -7.174 30.083 1.00 94.50 97 ALA A C 1
ATOM 755 O O . ALA A 1 97 ? -3.427 -7.540 30.468 1.00 94.50 97 ALA A O 1
ATOM 756 N N . GLY A 1 98 ? -5.565 -6.995 30.910 1.00 95.31 98 GLY A N 1
ATOM 757 C CA . GLY A 1 98 ? -5.524 -7.200 32.353 1.00 95.31 98 GLY A CA 1
ATOM 758 C C . GLY A 1 98 ? -6.857 -6.840 33.019 1.00 95.31 98 GLY A C 1
ATOM 759 O O . GLY A 1 98 ? -7.792 -6.430 32.325 1.00 95.31 98 GLY A O 1
ATOM 760 N N . PRO A 1 99 ? -6.965 -7.001 34.349 1.00 97.44 99 PRO A N 1
ATOM 761 C CA . PRO A 1 99 ? -8.118 -6.515 35.101 1.00 97.44 99 PRO A CA 1
ATOM 762 C C . PRO A 1 99 ? -8.226 -4.986 35.016 1.00 97.44 99 PRO A C 1
ATOM 764 O O . PRO A 1 99 ? -7.270 -4.305 34.639 1.00 97.44 99 PRO A O 1
ATOM 767 N N . THR A 1 100 ? -9.385 -4.443 35.384 1.00 97.94 100 THR A N 1
ATOM 768 C CA . THR A 1 100 ? -9.575 -2.993 35.450 1.00 97.94 100 THR A CA 1
ATOM 769 C C . THR A 1 100 ? -8.631 -2.323 36.451 1.00 97.94 100 THR A C 1
ATOM 771 O O . THR A 1 100 ? -8.359 -2.853 37.529 1.00 97.94 100 THR A O 1
ATOM 774 N N . ASP A 1 101 ? -8.145 -1.134 36.100 1.00 97.88 101 ASP A N 1
ATOM 775 C CA . ASP A 1 101 ? -7.337 -0.283 36.973 1.00 97.88 101 ASP A CA 1
ATOM 776 C C . ASP A 1 101 ? -8.183 0.464 38.029 1.00 97.88 101 ASP A C 1
ATOM 778 O O . ASP A 1 101 ? -9.401 0.296 38.128 1.00 97.88 101 ASP A O 1
ATOM 782 N N . SER A 1 102 ? -7.547 1.343 38.813 1.00 97.31 102 SER A N 1
ATOM 783 C CA . SER A 1 102 ? -8.222 2.171 39.827 1.00 97.31 102 SER A CA 1
ATOM 784 C C . SER A 1 102 ? -9.277 3.129 39.260 1.00 97.31 102 SER A C 1
ATOM 786 O O . SER A 1 102 ? -10.155 3.574 39.997 1.00 97.31 102 SER A O 1
ATOM 788 N N . ASN A 1 103 ? -9.232 3.421 37.959 1.00 97.19 103 ASN A N 1
ATOM 789 C CA . ASN A 1 103 ? -10.221 4.224 37.243 1.00 97.19 103 ASN A CA 1
ATOM 790 C C . ASN A 1 103 ? -11.301 3.359 36.576 1.00 97.19 103 ASN A C 1
ATOM 792 O O . ASN A 1 103 ? -12.105 3.875 35.788 1.00 97.19 103 ASN A O 1
ATOM 796 N N . GLY A 1 104 ? -11.320 2.056 36.869 1.00 97.62 104 GLY A N 1
ATOM 797 C CA . GLY A 1 104 ? -12.229 1.080 36.288 1.00 97.62 104 GLY A CA 1
ATOM 798 C C . GLY A 1 104 ? -11.949 0.781 34.819 1.00 97.62 104 GLY A C 1
ATOM 799 O O . GLY A 1 104 ? -12.847 0.320 34.122 1.00 97.62 104 GLY A O 1
ATOM 800 N N . CYS A 1 105 ? -10.751 1.080 34.316 1.00 98.12 105 CYS A N 1
ATOM 801 C CA . CYS A 1 105 ? -10.411 0.943 32.904 1.00 98.12 105 CYS A CA 1
ATOM 802 C C . CYS A 1 105 ? -9.643 -0.353 32.633 1.00 98.12 105 CYS A C 1
ATOM 804 O O . CYS A 1 105 ? -8.676 -0.661 33.322 1.00 98.12 105 CYS A O 1
ATOM 806 N N . ALA A 1 106 ? -10.033 -1.083 31.591 1.00 98.00 106 ALA A N 1
ATOM 807 C CA . ALA A 1 106 ? -9.293 -2.214 31.042 1.00 98.00 106 ALA A CA 1
ATOM 808 C C . ALA A 1 106 ? -9.041 -1.990 29.545 1.00 98.00 106 ALA A C 1
ATOM 810 O O . ALA A 1 106 ? -9.929 -1.547 28.813 1.00 98.00 106 ALA A O 1
ATOM 811 N N . MET A 1 107 ? -7.830 -2.313 29.086 1.00 97.94 107 MET A N 1
ATOM 812 C CA . MET A 1 107 ? -7.491 -2.279 27.663 1.00 97.94 107 MET A CA 1
ATOM 813 C C . MET A 1 107 ? -7.813 -3.615 27.006 1.00 97.94 107 MET A C 1
ATOM 815 O O . MET A 1 107 ? -7.444 -4.678 27.500 1.00 97.94 107 MET A O 1
ATOM 819 N N . ILE A 1 108 ? -8.467 -3.545 25.860 1.00 98.19 108 ILE A N 1
ATOM 820 C CA . ILE A 1 108 ? -8.827 -4.659 24.996 1.00 98.19 108 ILE A CA 1
ATOM 821 C C . ILE A 1 108 ? -8.061 -4.484 23.693 1.00 98.19 108 ILE A C 1
ATOM 823 O O . ILE A 1 108 ? -7.966 -3.383 23.157 1.00 98.19 108 ILE A O 1
ATOM 827 N N . ILE A 1 109 ? -7.510 -5.577 23.186 1.00 98.12 109 ILE A N 1
ATOM 828 C CA . ILE A 1 109 ? -6.866 -5.634 21.882 1.00 98.12 109 ILE A CA 1
ATOM 829 C C . ILE A 1 109 ? -7.730 -6.519 20.992 1.00 98.12 109 ILE A C 1
ATOM 831 O O . ILE A 1 109 ? -7.837 -7.722 21.236 1.00 98.12 109 ILE A O 1
ATOM 835 N N . LEU A 1 110 ? -8.347 -5.905 19.984 1.00 98.56 110 LEU A N 1
ATOM 836 C CA . LEU A 1 110 ? -8.991 -6.597 18.875 1.00 98.56 110 LEU A CA 1
ATOM 837 C C . LEU A 1 110 ? -7.965 -6.779 17.755 1.00 98.56 110 LEU A C 1
ATOM 839 O O . LEU A 1 110 ? -7.354 -5.812 17.302 1.00 98.56 110 LEU A O 1
ATOM 843 N N . GLU A 1 111 ? -7.807 -8.010 17.294 1.00 98.56 111 GLU A N 1
ATOM 844 C CA . GLU A 1 111 ? -7.012 -8.369 16.130 1.00 98.56 111 GLU A CA 1
ATOM 845 C C . GLU A 1 111 ? -7.859 -9.156 15.135 1.00 98.56 111 GLU A C 1
ATOM 847 O O . GLU A 1 111 ? -8.502 -10.140 15.494 1.00 98.56 111 GLU A O 1
ATOM 852 N N . SER A 1 112 ? -7.844 -8.741 13.872 1.00 98.44 112 SER A N 1
ATOM 853 C CA . SER A 1 112 ? -8.534 -9.457 12.801 1.00 98.44 112 SER A CA 1
ATOM 854 C C . SER A 1 112 ? -7.792 -9.314 11.483 1.00 98.44 112 SER A C 1
ATOM 856 O O . SER A 1 112 ? -7.099 -8.327 11.237 1.00 98.44 112 SER A O 1
ATOM 858 N N . ARG A 1 113 ? -7.948 -10.306 10.611 1.00 97.81 113 ARG A N 1
ATOM 859 C CA . ARG A 1 113 ? -7.560 -10.205 9.198 1.00 97.81 113 ARG A CA 1
ATOM 860 C C . ARG A 1 113 ? -8.770 -10.025 8.284 1.00 97.81 113 ARG A C 1
ATOM 862 O O . ARG A 1 113 ? -8.592 -9.858 7.083 1.00 97.81 113 ARG A O 1
ATOM 869 N N . GLU A 1 114 ? -9.983 -10.063 8.834 1.00 96.56 114 GLU A N 1
ATOM 870 C CA . GLU A 1 114 ? -11.222 -9.953 8.072 1.00 96.56 114 GLU A CA 1
ATOM 871 C C . GLU A 1 114 ? -11.720 -8.500 8.055 1.00 96.56 114 GLU A C 1
ATOM 873 O O . GLU A 1 114 ? -12.045 -7.952 9.113 1.00 96.56 114 GLU A O 1
ATOM 878 N N . PRO A 1 115 ? -11.819 -7.856 6.879 1.00 96.62 115 PRO A N 1
ATOM 879 C CA . PRO A 1 115 ? -12.399 -6.523 6.787 1.00 96.62 115 PRO A CA 1
ATOM 880 C C . PRO A 1 115 ? -13.927 -6.532 7.015 1.00 96.62 115 PRO A C 1
ATOM 882 O O . PRO A 1 115 ? -14.570 -7.575 7.155 1.00 96.62 115 PRO A O 1
ATOM 885 N N . GLY A 1 116 ? -14.536 -5.351 7.055 1.00 97.31 116 GLY A N 1
ATOM 886 C CA . GLY A 1 116 ? -15.974 -5.117 7.195 1.00 97.31 116 GLY A CA 1
ATOM 887 C C . GLY A 1 116 ? -16.445 -4.915 8.636 1.00 97.31 116 GLY A C 1
ATOM 888 O O . GLY A 1 116 ? -15.646 -4.704 9.547 1.00 97.31 116 GLY A O 1
ATOM 889 N N . ASP A 1 117 ? -17.761 -5.009 8.816 1.00 98.25 117 ASP A N 1
ATOM 890 C CA . ASP A 1 117 ? -18.444 -4.693 10.074 1.00 98.25 117 ASP A CA 1
ATOM 891 C C . ASP A 1 117 ? -18.495 -5.856 11.070 1.00 98.25 117 ASP A C 1
ATOM 893 O O . ASP A 1 117 ? -18.845 -6.991 10.728 1.00 98.25 117 ASP A O 1
ATOM 897 N N . LEU A 1 118 ? -18.192 -5.557 12.327 1.00 98.38 118 LEU A N 1
ATOM 898 C CA . LEU A 1 118 ? -18.284 -6.465 13.463 1.00 98.38 118 LEU A CA 1
ATOM 899 C C . LEU A 1 118 ? -18.893 -5.760 14.669 1.00 98.38 118 LEU A C 1
ATOM 901 O O . LEU A 1 118 ? -19.083 -4.543 14.697 1.00 98.38 118 LEU A O 1
ATOM 905 N N . THR A 1 119 ? -19.216 -6.542 15.687 1.00 98.44 119 THR A N 1
ATOM 906 C CA . THR A 1 119 ? -19.722 -6.025 16.952 1.00 98.44 119 THR A CA 1
ATOM 907 C C . THR A 1 119 ? -19.042 -6.736 18.104 1.00 98.44 119 THR A C 1
ATOM 909 O O . THR A 1 119 ? -18.978 -7.966 18.124 1.00 98.44 119 THR A O 1
ATOM 912 N N . LEU A 1 120 ? -18.550 -5.954 19.066 1.00 98.56 120 LEU A N 1
ATOM 913 C CA . LEU A 1 120 ? -18.061 -6.472 20.337 1.00 98.56 120 LEU A CA 1
ATOM 914 C C . LEU A 1 120 ? -19.138 -6.365 21.413 1.00 98.56 120 LEU A C 1
ATOM 916 O O . LEU A 1 120 ? -19.816 -5.344 21.534 1.00 98.56 120 LEU A O 1
ATOM 920 N N . SER A 1 121 ? -19.261 -7.404 22.229 1.00 97.62 121 SER A N 1
ATOM 921 C CA . SER A 1 121 ? -20.179 -7.448 23.365 1.00 97.62 121 SER A CA 1
ATOM 922 C C . SER A 1 121 ? -19.484 -7.984 24.612 1.00 97.62 121 SER A C 1
ATOM 924 O O . SER A 1 121 ? -18.634 -8.874 24.533 1.00 97.62 121 SER A O 1
ATOM 926 N N . ILE A 1 122 ? -19.881 -7.468 25.773 1.00 96.88 122 ILE A N 1
ATOM 927 C CA . ILE A 1 122 ? -19.533 -8.047 27.072 1.00 96.88 122 ILE A CA 1
ATOM 928 C C . ILE A 1 122 ? -20.274 -9.383 27.244 1.00 96.88 122 ILE A C 1
ATOM 930 O O . ILE A 1 122 ? -21.435 -9.499 26.858 1.00 96.88 122 ILE A O 1
ATOM 934 N N . ALA A 1 123 ? -19.591 -10.405 27.755 1.00 95.38 123 ALA A N 1
ATOM 935 C CA . ALA A 1 123 ? -20.177 -11.721 28.023 1.00 95.38 123 ALA A CA 1
ATOM 936 C C . ALA A 1 123 ? -20.568 -11.918 29.497 1.00 95.38 123 ALA A C 1
ATOM 938 O O . ALA A 1 123 ? -21.266 -12.876 29.810 1.00 95.38 123 ALA A O 1
ATOM 939 N N . ASP A 1 124 ? -20.100 -11.042 30.386 1.00 95.81 124 ASP A N 1
ATOM 940 C CA . ASP A 1 124 ? -20.428 -11.037 31.809 1.00 95.81 124 ASP A CA 1
ATOM 941 C C . ASP A 1 124 ? -21.867 -10.540 32.045 1.00 95.81 124 ASP A C 1
ATOM 943 O O . ASP A 1 124 ? -22.198 -9.397 31.731 1.00 95.81 124 ASP A O 1
ATOM 947 N N . GLU A 1 125 ? -22.719 -11.389 32.627 1.00 92.06 125 GLU A N 1
ATOM 948 C CA . GLU A 1 125 ? -24.148 -11.104 32.856 1.00 92.06 125 GLU A CA 1
ATOM 949 C C . GLU A 1 125 ? -24.398 -10.002 33.902 1.00 92.06 125 GLU A C 1
ATOM 951 O O . GLU A 1 125 ? -25.449 -9.362 33.897 1.00 92.06 125 GLU A O 1
ATOM 956 N N . ASP A 1 126 ? -23.433 -9.747 34.793 1.00 93.94 126 ASP A N 1
ATOM 957 C CA . ASP A 1 126 ? -23.506 -8.694 35.813 1.00 93.94 126 ASP A CA 1
ATOM 958 C C . ASP A 1 126 ? -23.145 -7.299 35.274 1.00 93.94 126 ASP A C 1
ATOM 960 O O . ASP A 1 126 ? -23.155 -6.324 36.030 1.00 93.94 126 ASP A O 1
ATOM 964 N N . ILE A 1 127 ? -22.841 -7.186 33.977 1.00 94.94 127 ILE A N 1
ATOM 965 C CA . ILE A 1 127 ? -22.472 -5.936 33.316 1.00 94.94 127 ILE A CA 1
ATOM 966 C C . ILE A 1 127 ? -23.468 -5.625 32.197 1.00 94.94 127 ILE A C 1
ATOM 968 O O . ILE A 1 127 ? -23.594 -6.353 31.218 1.00 94.94 127 ILE A O 1
ATOM 972 N N . THR A 1 128 ? -24.130 -4.473 32.287 1.00 93.88 128 THR A N 1
ATOM 973 C CA . THR A 1 128 ? -24.930 -3.928 31.183 1.00 93.88 128 THR A CA 1
ATOM 974 C C . THR A 1 128 ? -24.074 -3.019 30.304 1.00 93.88 128 THR A C 1
ATOM 976 O O . THR A 1 128 ? -23.368 -2.133 30.794 1.00 93.88 128 THR A O 1
ATOM 979 N N . SER A 1 129 ? -24.141 -3.221 28.987 1.00 93.94 129 SER A N 1
ATOM 980 C CA . SER A 1 129 ? -23.459 -2.383 28.000 1.00 93.94 129 SER A CA 1
ATOM 981 C C . SER A 1 129 ? -24.185 -2.405 26.659 1.00 93.94 129 SER A C 1
ATOM 983 O O . SER A 1 129 ? -24.742 -3.430 26.269 1.00 93.94 129 SER A O 1
ATOM 985 N N . ALA A 1 130 ? -24.137 -1.290 25.931 1.00 93.19 130 ALA A N 1
ATOM 986 C CA . ALA A 1 130 ? -24.466 -1.298 24.513 1.00 93.19 130 ALA A CA 1
ATOM 987 C C . ALA A 1 130 ? -23.341 -2.018 23.744 1.00 93.19 130 ALA A C 1
ATOM 989 O O . ALA A 1 130 ? -22.171 -1.754 24.029 1.00 93.19 130 ALA A O 1
ATOM 990 N N . PRO A 1 131 ? -23.641 -2.903 22.778 1.00 95.94 131 PRO A N 1
ATOM 991 C CA . PRO A 1 131 ? -22.609 -3.492 21.934 1.00 95.94 131 PRO A CA 1
ATOM 992 C C . PRO A 1 131 ? -21.818 -2.412 21.181 1.00 95.94 131 PRO A C 1
ATOM 994 O O . PRO A 1 131 ? -22.379 -1.389 20.792 1.00 95.94 131 PRO A O 1
ATOM 997 N N . LEU A 1 132 ? -20.522 -2.639 20.965 1.00 98.06 132 LEU A N 1
ATOM 998 C CA . LEU A 1 132 ? -19.654 -1.719 20.232 1.00 98.06 132 LEU A CA 1
ATOM 999 C C . LEU A 1 132 ? -19.582 -2.128 18.752 1.00 98.06 132 LEU A C 1
ATOM 1001 O O . LEU A 1 132 ? -18.918 -3.126 18.449 1.00 98.06 132 LEU A O 1
ATOM 1005 N N . PRO A 1 133 ? -20.220 -1.392 17.824 1.00 98.12 133 PRO A N 1
ATOM 1006 C CA . PRO A 1 133 ? -20.028 -1.605 16.395 1.00 98.12 133 PRO A CA 1
ATOM 1007 C C . PRO A 1 133 ? -18.644 -1.105 15.959 1.00 98.12 133 PRO A C 1
ATOM 1009 O O . PRO A 1 133 ? -18.201 -0.032 16.371 1.00 98.12 133 PRO A O 1
ATOM 1012 N N . ILE A 1 134 ? -17.961 -1.877 15.115 1.00 98.00 134 ILE A N 1
ATOM 1013 C CA . ILE A 1 134 ? -16.646 -1.543 14.553 1.00 98.00 134 ILE A CA 1
ATOM 1014 C C . ILE A 1 134 ? -16.638 -1.908 13.069 1.00 98.00 134 ILE A C 1
ATOM 1016 O O . ILE A 1 134 ? -17.075 -2.994 12.700 1.00 98.00 134 ILE A O 1
ATOM 1020 N N . THR A 1 135 ? -16.065 -1.043 12.233 1.00 97.62 135 THR A N 1
ATOM 1021 C CA . THR A 1 135 ? -15.813 -1.321 10.813 1.00 97.62 135 THR A CA 1
ATOM 1022 C C . THR A 1 135 ? -14.312 -1.372 10.554 1.00 97.62 135 THR A C 1
ATOM 1024 O O . THR A 1 135 ? -13.609 -0.375 10.715 1.00 97.62 135 THR A O 1
ATOM 1027 N N . LEU A 1 136 ? -13.807 -2.526 10.117 1.00 98.00 136 LEU A N 1
ATOM 1028 C CA . LEU A 1 136 ? -12.408 -2.705 9.730 1.00 98.00 136 LEU A CA 1
ATOM 1029 C C . LEU A 1 136 ? -12.278 -2.563 8.214 1.00 98.00 136 LEU A C 1
ATOM 1031 O O . LEU A 1 136 ? -12.588 -3.483 7.467 1.00 98.00 136 LEU A O 1
ATOM 1035 N N . LYS A 1 137 ? -11.838 -1.405 7.730 1.00 96.25 137 LYS A N 1
ATOM 1036 C CA . LYS A 1 137 ? -11.666 -1.165 6.287 1.00 96.25 137 LYS A CA 1
ATOM 1037 C C . LYS A 1 137 ? -10.271 -0.649 5.993 1.00 96.25 137 LYS A C 1
ATOM 1039 O O . LYS A 1 137 ? -9.504 -1.286 5.275 1.00 96.25 137 LYS A O 1
ATOM 1044 N N . GLU A 1 138 ? -9.938 0.462 6.629 1.00 98.06 138 GLU A N 1
ATOM 1045 C CA . GLU A 1 138 ? -8.651 1.130 6.506 1.00 98.06 138 GLU A CA 1
ATOM 1046 C C . GLU A 1 138 ? -7.800 0.866 7.742 1.00 98.06 138 GLU A C 1
ATOM 1048 O O . GLU A 1 138 ? -8.338 0.622 8.821 1.00 98.06 138 GLU A O 1
ATOM 1053 N N . ALA A 1 139 ? -6.480 0.915 7.586 1.00 98.56 139 ALA A N 1
ATOM 1054 C CA . ALA A 1 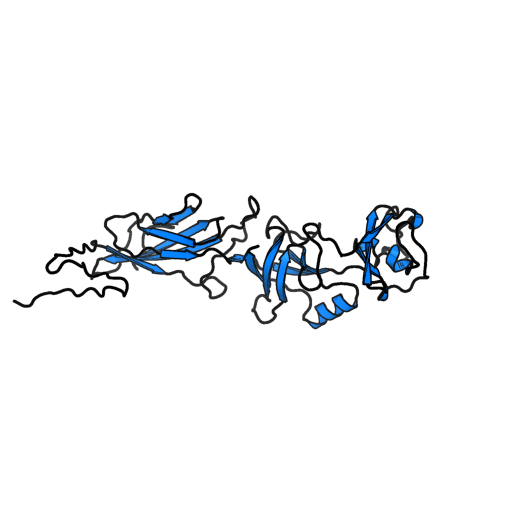139 ? -5.553 0.801 8.705 1.00 98.56 139 ALA A CA 1
ATOM 1055 C C . ALA A 1 139 ? -4.242 1.519 8.404 1.00 98.56 139 ALA A C 1
ATOM 1057 O O . ALA A 1 139 ? -3.741 1.461 7.279 1.00 98.56 139 ALA A O 1
ATOM 1058 N N . TRP A 1 140 ? -3.651 2.153 9.408 1.00 98.50 140 TRP A N 1
ATOM 1059 C CA . TRP A 1 140 ? -2.321 2.733 9.262 1.00 98.50 140 TRP A CA 1
ATOM 1060 C C . TRP A 1 140 ? -1.238 1.692 9.490 1.00 98.50 140 TRP A C 1
ATOM 1062 O O . TRP A 1 140 ? -1.276 0.973 10.485 1.00 98.50 140 TRP A O 1
ATOM 1072 N N . TYR A 1 141 ? -0.225 1.642 8.630 1.00 98.62 141 TYR A N 1
ATOM 1073 C CA . TYR A 1 141 ? 0.986 0.910 8.977 1.00 98.62 141 TYR A CA 1
ATOM 1074 C C . TYR A 1 141 ? 1.705 1.614 10.125 1.00 98.62 141 TYR A C 1
ATOM 1076 O O . TYR A 1 141 ? 1.947 2.814 10.065 1.00 98.62 141 TYR A O 1
ATOM 1084 N N . GLU A 1 142 ? 2.063 0.862 11.166 1.00 97.19 142 GLU A N 1
ATOM 1085 C CA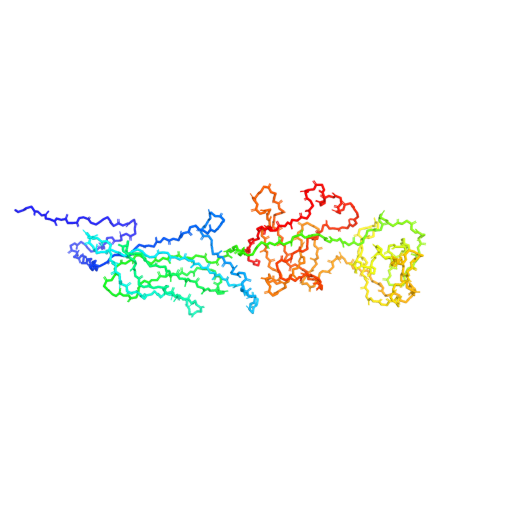 . GLU A 1 142 ? 2.806 1.397 12.311 1.00 97.19 142 GLU A CA 1
ATOM 1086 C C . GLU A 1 142 ? 4.221 1.844 11.912 1.00 97.19 142 GLU A C 1
ATOM 1088 O O . GLU A 1 142 ? 4.735 2.830 12.447 1.00 97.19 142 GLU A O 1
ATOM 1093 N N . SER A 1 143 ? 4.847 1.126 10.975 1.00 96.62 143 SER A N 1
ATOM 1094 C CA . SER A 1 143 ? 6.155 1.465 10.414 1.00 96.62 143 SER A CA 1
ATOM 1095 C C . SER A 1 143 ? 6.071 2.700 9.522 1.00 96.62 143 SER A C 1
ATOM 1097 O O . SER A 1 143 ? 5.172 2.811 8.691 1.00 96.62 143 SER A O 1
ATOM 1099 N N . GLY A 1 144 ? 7.062 3.584 9.622 1.00 97.62 144 GLY A N 1
ATOM 1100 C CA . GLY A 1 144 ? 7.288 4.587 8.587 1.00 97.62 144 GLY A CA 1
ATOM 1101 C C . GLY A 1 144 ? 8.007 3.984 7.386 1.00 97.62 144 GLY A C 1
ATOM 1102 O O . GLY A 1 144 ? 8.899 3.151 7.548 1.00 97.62 144 GLY A O 1
ATOM 1103 N N . PHE A 1 145 ? 7.620 4.411 6.189 1.00 98.69 145 PHE A N 1
ATOM 1104 C CA . PHE A 1 145 ? 8.147 3.866 4.942 1.00 98.69 145 PHE A CA 1
ATOM 1105 C C . PHE A 1 145 ? 9.246 4.742 4.349 1.00 98.69 145 PHE A C 1
ATOM 1107 O O . PHE A 1 145 ? 9.167 5.973 4.385 1.00 98.69 145 PHE A O 1
ATOM 1114 N N . HIS A 1 146 ? 10.246 4.098 3.755 1.00 98.62 146 HIS A N 1
ATOM 1115 C CA . HIS A 1 146 ? 11.109 4.735 2.770 1.00 98.62 146 HIS A CA 1
ATOM 1116 C C . HIS A 1 146 ? 10.395 4.712 1.414 1.00 98.62 146 HIS A C 1
ATOM 1118 O O . HIS A 1 146 ? 9.963 3.647 0.971 1.00 98.62 146 HIS A O 1
ATOM 1124 N N . ILE A 1 147 ? 10.224 5.876 0.787 1.00 98.62 147 ILE A N 1
ATOM 1125 C CA . ILE A 1 147 ? 9.603 6.001 -0.535 1.00 98.62 147 ILE A CA 1
ATOM 1126 C C . ILE A 1 147 ? 10.650 6.519 -1.511 1.00 98.62 147 ILE A C 1
ATOM 1128 O O . ILE A 1 147 ? 11.124 7.645 -1.346 1.00 98.62 147 ILE A O 1
ATOM 1132 N N . THR A 1 148 ? 10.973 5.711 -2.512 1.00 98.44 148 THR A N 1
ATOM 1133 C CA . THR A 1 148 ? 11.790 6.091 -3.673 1.00 98.44 148 THR A CA 1
ATOM 1134 C C . THR A 1 148 ? 10.906 6.202 -4.910 1.00 98.44 148 THR A C 1
ATOM 1136 O O . THR A 1 148 ? 9.675 6.110 -4.809 1.00 98.44 148 THR A O 1
ATOM 1139 N N . HIS A 1 149 ? 11.512 6.412 -6.076 1.00 97.75 149 HIS A N 1
ATOM 1140 C CA . HIS A 1 149 ? 10.810 6.265 -7.339 1.00 97.75 149 HIS A CA 1
ATOM 1141 C C . HIS A 1 149 ? 11.624 5.485 -8.377 1.00 97.75 149 HIS A C 1
ATOM 1143 O O . HIS A 1 149 ? 12.856 5.525 -8.382 1.00 97.75 149 HIS A O 1
ATOM 1149 N N . TYR A 1 150 ? 10.911 4.880 -9.324 1.00 97.25 150 TYR A N 1
ATOM 1150 C CA . TYR A 1 150 ? 11.483 4.284 -10.525 1.00 97.25 150 TYR A CA 1
ATOM 1151 C C . TYR A 1 150 ? 10.809 4.832 -11.784 1.00 97.25 150 TYR A C 1
ATOM 1153 O O . TYR A 1 150 ? 9.764 5.497 -11.734 1.00 97.25 150 TYR A O 1
ATOM 1161 N N . ILE A 1 151 ? 11.449 4.578 -12.922 1.00 97.25 151 ILE A N 1
ATOM 1162 C CA . ILE A 1 151 ? 11.004 4.993 -14.251 1.00 97.25 151 ILE A CA 1
ATOM 1163 C C . ILE A 1 151 ? 11.093 3.818 -15.223 1.00 97.25 151 ILE A C 1
ATOM 1165 O O . ILE A 1 151 ? 11.748 2.817 -14.943 1.00 97.25 151 ILE A O 1
ATOM 1169 N N . VAL A 1 152 ? 10.457 3.958 -16.381 1.00 97.31 152 VAL A N 1
ATOM 1170 C CA . VAL A 1 152 ? 10.805 3.164 -17.569 1.00 97.31 152 VAL A CA 1
ATOM 1171 C C . VAL A 1 152 ? 11.726 3.979 -18.469 1.00 97.31 152 VAL A C 1
ATOM 1173 O O . VAL A 1 152 ? 11.788 5.207 -18.349 1.00 97.31 152 VAL A O 1
ATOM 1176 N N . ALA A 1 153 ? 12.447 3.307 -19.366 1.00 97.81 153 ALA A N 1
ATOM 1177 C CA . ALA A 1 153 ? 13.257 4.005 -20.355 1.00 97.81 153 ALA A CA 1
ATOM 1178 C C . ALA A 1 153 ? 12.364 4.880 -21.248 1.00 97.81 153 ALA A C 1
ATOM 1180 O O . ALA A 1 153 ? 11.201 4.562 -21.486 1.00 97.81 153 ALA A O 1
ATOM 1181 N N . ASP A 1 154 ? 12.910 5.976 -21.750 1.00 97.94 154 ASP A N 1
ATOM 1182 C CA . ASP A 1 154 ? 12.213 6.890 -22.647 1.00 97.94 154 ASP A CA 1
ATOM 1183 C C . ASP A 1 154 ? 13.118 7.163 -23.837 1.00 97.94 154 ASP A C 1
ATOM 1185 O O . ASP A 1 154 ? 14.257 7.604 -23.676 1.00 97.94 154 ASP A O 1
ATOM 1189 N N . GLU A 1 155 ? 12.631 6.888 -25.041 1.00 98.19 155 GLU A N 1
ATOM 1190 C CA . GLU A 1 155 ? 13.413 7.093 -26.254 1.00 98.19 155 GLU A CA 1
ATOM 1191 C C . GLU A 1 155 ? 13.821 8.564 -26.450 1.00 98.19 155 GLU A C 1
ATOM 1193 O O . GLU A 1 155 ? 14.840 8.845 -27.083 1.00 98.19 155 GLU A O 1
ATOM 1198 N N . ARG A 1 156 ? 13.088 9.518 -25.859 1.00 97.81 156 ARG A N 1
ATOM 1199 C CA . ARG A 1 156 ? 13.429 10.952 -25.891 1.00 97.81 156 ARG A CA 1
ATOM 1200 C C . ARG A 1 156 ? 14.712 11.282 -25.128 1.00 97.81 156 ARG A C 1
ATOM 1202 O O . ARG A 1 156 ? 15.348 12.286 -25.443 1.00 97.81 156 ARG A O 1
ATOM 1209 N N . ASP A 1 157 ? 15.091 10.456 -24.153 1.00 97.31 157 ASP A N 1
ATOM 1210 C CA . ASP A 1 157 ? 16.341 10.608 -23.400 1.00 97.31 157 ASP A CA 1
ATOM 1211 C C . ASP A 1 157 ? 17.548 9.995 -24.132 1.00 97.31 157 ASP A C 1
ATOM 1213 O O . ASP A 1 157 ? 18.688 10.161 -23.698 1.00 97.31 157 ASP A O 1
ATOM 1217 N N . ALA A 1 158 ? 17.314 9.274 -25.229 1.00 97.12 158 ALA A N 1
ATOM 1218 C CA . ALA A 1 158 ? 18.344 8.569 -25.973 1.00 97.12 158 ALA A CA 1
ATOM 1219 C C . ALA A 1 158 ? 18.900 9.412 -27.135 1.00 97.12 158 ALA A C 1
ATOM 1221 O O . ALA A 1 158 ? 18.213 10.230 -27.755 1.00 97.12 158 ALA A O 1
ATOM 1222 N N . HIS A 1 159 ? 20.176 9.208 -27.456 1.00 95.38 159 HIS A N 1
ATOM 1223 C CA . HIS A 1 159 ? 20.933 10.044 -28.394 1.00 95.38 159 HIS A CA 1
ATOM 1224 C C . HIS A 1 159 ? 21.660 9.252 -29.486 1.00 95.38 159 HIS A C 1
ATOM 1226 O O . HIS A 1 159 ? 22.185 9.847 -30.431 1.00 95.38 159 HIS A O 1
ATOM 1232 N N . GLY A 1 160 ? 21.679 7.924 -29.394 1.00 94.50 160 GLY A N 1
ATOM 1233 C CA . GLY A 1 160 ? 22.329 7.036 -30.346 1.00 94.50 160 GLY A CA 1
ATOM 1234 C C . GLY A 1 160 ? 21.712 7.071 -31.749 1.00 94.50 160 GLY A C 1
ATOM 1235 O O . GLY A 1 160 ? 20.671 7.696 -31.986 1.00 94.50 160 GLY A O 1
ATOM 1236 N N . PRO A 1 161 ? 22.348 6.406 -32.726 1.00 96.62 161 PRO A N 1
ATOM 1237 C CA . PRO A 1 161 ? 21.789 6.285 -34.067 1.00 96.62 161 PRO A CA 1
ATOM 1238 C C . PRO A 1 161 ? 20.473 5.496 -34.049 1.00 96.62 161 PRO A C 1
ATOM 1240 O O . PRO A 1 161 ? 20.231 4.681 -33.158 1.00 96.62 161 PRO A O 1
ATOM 1243 N N . MET A 1 162 ? 19.634 5.724 -35.059 1.00 97.56 162 MET A N 1
ATOM 1244 C CA . MET A 1 162 ? 18.420 4.936 -35.274 1.00 97.56 162 MET A CA 1
ATOM 1245 C C . MET A 1 162 ? 18.791 3.571 -35.857 1.00 97.56 162 MET A C 1
ATOM 1247 O O . MET A 1 162 ? 19.474 3.500 -36.879 1.00 97.56 162 MET A O 1
ATOM 1251 N N . VAL A 1 163 ? 18.324 2.497 -35.229 1.00 96.31 163 VAL A N 1
ATOM 1252 C CA . VAL A 1 163 ? 18.578 1.110 -35.633 1.00 96.31 163 VAL A CA 1
ATOM 1253 C C . VAL A 1 163 ? 17.283 0.307 -35.613 1.00 96.31 163 VAL A C 1
ATOM 1255 O O . VAL A 1 163 ? 16.364 0.610 -34.855 1.00 96.31 163 VAL A O 1
ATOM 1258 N N . GLN A 1 164 ? 17.212 -0.733 -36.438 1.00 95.44 164 GLN A N 1
ATOM 1259 C CA . GLN A 1 164 ? 16.118 -1.700 -36.386 1.00 95.44 164 GLN A CA 1
ATOM 1260 C C . GLN A 1 164 ? 16.467 -2.834 -35.420 1.00 95.44 164 GLN A C 1
ATOM 1262 O O . GLN A 1 164 ? 17.627 -3.243 -35.319 1.00 95.44 164 GLN A O 1
ATOM 1267 N N . ALA A 1 165 ? 15.459 -3.353 -34.726 1.00 93.19 165 ALA A N 1
ATOM 1268 C CA . ALA A 1 165 ? 15.593 -4.482 -33.816 1.00 93.19 165 ALA A CA 1
ATOM 1269 C C . ALA A 1 165 ? 14.659 -5.616 -34.229 1.00 93.19 165 ALA A C 1
ATOM 1271 O O . ALA A 1 165 ? 13.530 -5.392 -34.653 1.00 93.19 165 ALA A O 1
ATOM 1272 N N . CYS A 1 166 ? 15.116 -6.857 -34.073 1.00 89.19 166 CYS A N 1
ATOM 1273 C CA . CYS A 1 166 ? 14.237 -8.004 -34.257 1.00 89.19 166 CYS A CA 1
ATOM 1274 C C . CYS A 1 166 ? 13.141 -7.996 -33.176 1.00 89.19 166 CYS A C 1
ATOM 1276 O O . CYS A 1 166 ? 13.445 -7.833 -31.995 1.00 89.19 166 CYS A O 1
ATOM 1278 N N . GLY A 1 167 ? 11.880 -8.190 -33.576 1.00 88.06 167 GLY A N 1
ATOM 1279 C CA . GLY A 1 167 ? 10.732 -8.228 -32.658 1.00 88.06 167 GLY A CA 1
ATOM 1280 C C . GLY A 1 167 ? 10.105 -6.868 -32.333 1.00 88.06 167 GLY A C 1
ATOM 1281 O O . GLY A 1 167 ? 9.148 -6.821 -31.564 1.00 88.06 167 GLY A O 1
ATOM 1282 N N . VAL A 1 168 ? 10.605 -5.783 -32.931 1.00 94.06 168 VAL A N 1
ATOM 1283 C CA . VAL A 1 168 ? 10.073 -4.421 -32.787 1.00 94.06 168 VAL A CA 1
ATOM 1284 C C . VAL A 1 168 ? 9.937 -3.798 -34.176 1.00 94.06 168 VAL A C 1
ATOM 1286 O O . VAL A 1 168 ? 10.816 -3.961 -35.022 1.00 94.06 168 VAL A O 1
ATOM 1289 N N . SER A 1 169 ? 8.826 -3.118 -34.441 1.00 93.50 169 SER A N 1
ATOM 1290 C CA . SER A 1 169 ? 8.603 -2.431 -35.712 1.00 93.50 169 SER A CA 1
ATOM 1291 C C . SER A 1 169 ? 9.315 -1.079 -35.761 1.00 93.50 169 SER A C 1
ATOM 1293 O O . SER A 1 169 ? 9.458 -0.393 -34.758 1.00 93.50 169 SER A O 1
ATOM 1295 N N . GLY A 1 170 ? 9.719 -0.657 -36.960 1.00 93.56 170 GLY A N 1
ATOM 1296 C CA . GLY A 1 170 ? 10.368 0.639 -37.152 1.00 93.56 170 GLY A CA 1
ATOM 1297 C C . GLY A 1 170 ? 11.834 0.667 -36.715 1.00 93.56 170 GLY A C 1
ATOM 1298 O O . GLY A 1 170 ? 12.478 -0.366 -36.528 1.00 93.56 170 GLY A O 1
ATOM 1299 N N . SER A 1 171 ? 12.376 1.879 -36.636 1.00 96.62 171 SER A N 1
ATOM 1300 C CA . SER A 1 171 ? 13.733 2.135 -36.160 1.00 96.62 171 SER A CA 1
ATOM 1301 C C . SER A 1 171 ? 13.651 2.922 -34.863 1.00 96.62 171 SER A C 1
ATOM 1303 O O . SER A 1 171 ? 12.841 3.842 -34.777 1.00 96.62 171 SER A O 1
ATOM 1305 N N . HIS A 1 172 ? 14.526 2.609 -33.912 1.00 97.62 172 HIS A N 1
ATOM 1306 C CA . HIS A 1 172 ? 14.608 3.285 -32.620 1.00 97.62 172 HIS A CA 1
ATOM 1307 C C . HIS A 1 172 ? 16.052 3.611 -32.252 1.00 97.62 172 HIS A C 1
ATOM 1309 O O . HIS A 1 172 ? 16.993 3.036 -32.805 1.00 97.62 172 HIS A O 1
ATOM 1315 N N . ARG A 1 173 ? 16.247 4.526 -31.304 1.00 97.88 173 ARG A N 1
ATOM 1316 C CA . ARG A 1 173 ? 17.578 4.886 -30.793 1.00 97.88 173 ARG A CA 1
ATOM 1317 C C . ARG A 1 173 ? 18.304 3.652 -30.229 1.00 97.88 173 ARG A C 1
ATOM 1319 O O . ARG A 1 173 ? 17.766 2.918 -29.402 1.00 97.88 173 ARG A O 1
ATOM 1326 N N . GLN A 1 174 ? 19.543 3.409 -30.660 1.00 97.00 174 GLN A N 1
ATOM 1327 C CA . GLN A 1 174 ? 20.315 2.220 -30.267 1.00 97.00 174 GLN A CA 1
ATOM 1328 C C . GLN A 1 174 ? 20.526 2.109 -28.749 1.00 97.00 174 GLN A C 1
ATOM 1330 O O . GLN A 1 174 ? 20.419 1.029 -28.173 1.00 97.00 174 GLN A O 1
ATOM 1335 N N . ASP A 1 175 ? 20.838 3.221 -28.098 1.00 96.69 175 ASP A N 1
ATOM 1336 C CA . ASP A 1 175 ? 21.037 3.334 -26.653 1.00 96.69 175 ASP A CA 1
ATOM 1337 C C . ASP A 1 175 ? 19.723 3.245 -25.862 1.00 96.69 175 ASP A C 1
ATOM 1339 O O . ASP A 1 175 ? 19.733 2.745 -24.740 1.00 96.69 175 ASP A O 1
ATOM 1343 N N . PHE A 1 176 ? 18.582 3.599 -26.459 1.00 98.06 176 PHE A N 1
ATOM 1344 C CA . PHE A 1 176 ? 17.271 3.262 -25.897 1.00 98.06 176 PHE A CA 1
ATOM 1345 C C . PHE A 1 176 ? 17.019 1.750 -25.923 1.00 98.06 176 PHE A C 1
ATOM 1347 O O . PHE A 1 176 ? 16.609 1.181 -24.917 1.00 98.06 176 PHE A O 1
ATOM 1354 N N . LEU A 1 177 ? 17.303 1.069 -27.036 1.00 97.56 177 LEU A N 1
ATOM 1355 C CA . LEU A 1 177 ? 17.035 -0.369 -27.160 1.00 97.56 177 LEU A CA 1
ATOM 1356 C C . LEU A 1 177 ? 18.018 -1.253 -26.381 1.00 97.56 177 LEU A C 1
ATOM 1358 O O . LEU A 1 177 ? 17.640 -2.334 -25.930 1.00 97.56 177 LEU A O 1
ATOM 1362 N N . TYR A 1 178 ? 19.277 -0.827 -26.249 1.00 97.44 178 TYR A N 1
ATOM 1363 C CA . TYR A 1 178 ? 20.364 -1.698 -25.782 1.00 97.44 178 TYR A CA 1
ATOM 1364 C C . TYR A 1 178 ? 21.276 -1.077 -24.719 1.00 97.44 178 TYR A C 1
ATOM 1366 O O . TYR A 1 178 ? 22.139 -1.776 -24.184 1.00 97.44 178 TYR A O 1
ATOM 1374 N N . GLY A 1 179 ? 21.132 0.217 -24.436 1.00 96.50 179 GLY A N 1
ATOM 1375 C CA . GLY A 1 179 ? 21.993 0.946 -23.510 1.00 96.50 179 GLY A CA 1
ATOM 1376 C C . GLY A 1 179 ? 21.668 0.687 -22.039 1.00 96.50 179 GLY A C 1
ATOM 1377 O O . GLY A 1 179 ? 20.590 0.207 -21.684 1.00 96.50 179 GLY A O 1
ATOM 1378 N N . ALA A 1 180 ? 22.597 1.066 -21.164 1.00 93.50 180 ALA A N 1
ATOM 1379 C CA . ALA A 1 180 ? 22.476 0.953 -19.710 1.00 93.50 180 ALA A CA 1
ATOM 1380 C C . ALA A 1 180 ? 21.469 1.934 -19.083 1.00 93.50 180 ALA A C 1
ATOM 1382 O O . ALA A 1 180 ? 21.103 1.772 -17.924 1.00 93.50 180 ALA A O 1
ATOM 1383 N N . GLY A 1 181 ? 20.982 2.919 -19.842 1.00 92.94 181 GLY A N 1
ATOM 1384 C CA . GLY A 1 181 ? 19.798 3.720 -19.499 1.00 92.94 181 GLY A CA 1
ATOM 1385 C C . GLY A 1 181 ? 18.522 3.275 -20.225 1.00 92.94 181 GLY A C 1
ATOM 1386 O O . GLY A 1 181 ? 17.466 3.864 -20.017 1.00 92.94 181 GLY A O 1
ATOM 1387 N N . GLY A 1 182 ? 18.624 2.266 -21.092 1.00 96.31 182 GLY A N 1
ATOM 1388 C CA . GLY A 1 182 ? 17.577 1.847 -22.013 1.00 96.31 182 GLY A CA 1
ATOM 1389 C C . GLY A 1 182 ? 16.689 0.713 -21.497 1.00 96.31 182 GLY A C 1
ATOM 1390 O O . GLY A 1 182 ? 16.725 0.316 -20.328 1.00 96.31 182 GLY A O 1
ATOM 1391 N N . VAL A 1 183 ? 15.905 0.158 -22.421 1.00 96.81 183 VAL A N 1
ATOM 1392 C CA . VAL A 1 183 ? 14.932 -0.922 -22.211 1.00 96.81 183 VAL A CA 1
ATOM 1393 C C . VAL A 1 183 ? 15.505 -2.122 -21.434 1.00 96.81 183 VAL A C 1
ATOM 1395 O O . VAL A 1 183 ? 14.808 -2.613 -20.550 1.00 96.81 183 VAL A O 1
ATOM 1398 N N . PRO A 1 184 ? 16.747 -2.604 -21.655 1.00 95.31 184 PRO A N 1
ATOM 1399 C CA . PRO A 1 184 ? 17.260 -3.762 -20.919 1.00 95.31 184 PRO A CA 1
ATOM 1400 C C . PRO A 1 184 ? 17.543 -3.486 -19.440 1.00 95.31 184 PRO A C 1
ATOM 1402 O O . PRO A 1 184 ? 17.447 -4.403 -18.630 1.00 95.31 184 PRO A O 1
ATOM 1405 N N . MET A 1 185 ? 17.884 -2.244 -19.079 1.00 93.25 185 MET A N 1
ATOM 1406 C CA . MET A 1 185 ? 18.115 -1.866 -17.681 1.00 93.25 185 MET A CA 1
ATOM 1407 C C . MET A 1 185 ? 16.794 -1.657 -16.943 1.00 93.25 185 MET A C 1
ATOM 1409 O O . MET A 1 185 ? 16.622 -2.142 -15.829 1.00 93.25 185 MET A O 1
ATOM 1413 N N . GLN A 1 186 ? 15.855 -0.951 -17.576 1.00 93.12 186 GLN A N 1
ATOM 1414 C CA . GLN A 1 186 ? 14.569 -0.603 -16.964 1.00 93.12 186 GLN A CA 1
ATOM 1415 C C . GLN A 1 186 ? 13.509 -1.707 -17.134 1.00 93.12 186 GLN A C 1
ATOM 1417 O O . GLN A 1 186 ? 12.411 -1.627 -16.593 1.00 93.12 186 GLN A O 1
ATOM 1422 N N . GLY A 1 187 ? 13.800 -2.734 -17.937 1.00 92.88 187 GLY A N 1
ATOM 1423 C CA . GLY A 1 187 ? 12.888 -3.818 -18.311 1.00 92.88 187 GLY A CA 1
ATOM 1424 C C . GLY A 1 187 ? 11.847 -3.433 -19.370 1.00 92.88 187 GLY A C 1
ATOM 1425 O O . GLY A 1 187 ? 11.444 -4.284 -20.164 1.00 92.88 187 GLY A O 1
ATOM 1426 N N . THR A 1 188 ? 11.423 -2.168 -19.407 1.00 96.06 188 THR A N 1
ATOM 1427 C CA . THR A 1 188 ? 10.500 -1.604 -20.404 1.00 96.06 188 THR A CA 1
ATOM 1428 C C . THR A 1 188 ? 10.953 -0.197 -20.804 1.00 96.06 188 THR A C 1
ATOM 1430 O O . THR A 1 188 ? 11.616 0.485 -20.020 1.00 96.06 188 THR A O 1
ATOM 1433 N N . GLY A 1 189 ? 10.583 0.259 -22.000 1.00 97.19 189 GLY A N 1
ATOM 1434 C CA . GLY A 1 189 ? 10.713 1.658 -22.399 1.00 97.19 189 GLY A CA 1
ATOM 1435 C C . GLY A 1 189 ? 9.579 2.145 -23.292 1.00 97.19 189 GLY A C 1
ATOM 1436 O O . GLY A 1 189 ? 8.964 1.347 -23.995 1.00 97.19 189 GLY A O 1
ATOM 1437 N N . GLU A 1 190 ? 9.312 3.447 -23.239 1.00 97.75 190 GLU A N 1
ATOM 1438 C CA . GLU A 1 190 ? 8.361 4.161 -24.095 1.00 97.75 190 GLU A CA 1
ATOM 1439 C C . GLU A 1 190 ? 9.085 4.725 -25.328 1.00 97.75 190 GLU A C 1
ATOM 1441 O O . GLU A 1 190 ? 10.131 5.371 -25.211 1.00 97.75 190 GLU A O 1
ATOM 1446 N N . THR A 1 191 ? 8.533 4.464 -26.508 1.00 96.56 191 THR A N 1
ATOM 1447 C CA . THR A 1 191 ? 9.021 4.952 -27.803 1.00 96.56 191 THR A CA 1
ATOM 1448 C C . THR A 1 191 ? 8.537 6.377 -28.093 1.00 96.56 191 THR A C 1
ATOM 1450 O O . THR A 1 191 ? 7.618 6.889 -27.450 1.00 96.56 191 THR A O 1
ATOM 1453 N N . LEU A 1 192 ? 9.103 7.028 -29.117 1.00 94.88 192 LEU A N 1
ATOM 1454 C CA . LEU A 1 192 ? 8.676 8.377 -29.540 1.00 94.88 192 LEU A CA 1
ATOM 1455 C C . LEU A 1 192 ? 7.197 8.472 -29.965 1.00 94.88 192 LEU A C 1
ATOM 1457 O O . LEU A 1 192 ? 6.625 9.560 -29.930 1.00 94.88 192 LEU A O 1
ATOM 1461 N N . ASP A 1 193 ? 6.588 7.360 -30.379 1.00 92.19 193 ASP A N 1
ATOM 1462 C CA . ASP A 1 193 ? 5.177 7.241 -30.762 1.00 92.19 193 ASP A CA 1
ATOM 1463 C C . ASP A 1 193 ? 4.278 6.680 -29.642 1.00 92.19 193 ASP A C 1
ATOM 1465 O O . ASP A 1 193 ? 3.154 6.264 -29.915 1.00 92.19 193 ASP A O 1
ATOM 1469 N N . HIS A 1 194 ? 4.744 6.707 -28.386 1.00 92.12 194 HIS A N 1
ATOM 1470 C CA . HIS A 1 194 ? 3.996 6.300 -27.186 1.00 92.12 194 HIS A CA 1
ATOM 1471 C C . HIS A 1 194 ? 3.589 4.820 -27.138 1.00 92.12 194 HIS A C 1
ATOM 1473 O O . HIS A 1 194 ? 2.615 4.451 -26.478 1.00 92.12 194 HIS A O 1
ATOM 1479 N N . ARG A 1 195 ? 4.345 3.957 -27.819 1.00 93.50 195 ARG A N 1
ATOM 1480 C CA . ARG A 1 195 ? 4.255 2.502 -27.662 1.00 93.50 195 ARG A CA 1
ATOM 1481 C C . ARG A 1 195 ? 5.291 2.029 -26.652 1.00 93.50 195 ARG A C 1
ATOM 1483 O O . ARG A 1 195 ? 6.253 2.733 -26.348 1.00 93.50 195 ARG A O 1
ATOM 1490 N N . PHE A 1 196 ? 5.108 0.822 -26.129 1.00 96.69 196 PHE A N 1
ATOM 1491 C CA . PHE A 1 196 ? 6.046 0.244 -25.176 1.00 96.69 196 PHE A CA 1
ATOM 1492 C C . PHE A 1 196 ? 6.832 -0.903 -25.802 1.00 96.69 196 PHE A C 1
ATOM 1494 O O . PHE A 1 196 ? 6.301 -1.731 -26.541 1.00 96.69 196 PHE A O 1
ATOM 1501 N N . ILE A 1 197 ? 8.119 -0.970 -25.472 1.00 97.44 197 ILE A N 1
ATOM 1502 C CA . ILE A 1 197 ? 8.994 -2.092 -25.807 1.00 97.44 197 ILE A CA 1
ATOM 1503 C C . ILE A 1 197 ? 9.462 -2.732 -24.512 1.00 97.44 197 ILE A C 1
ATOM 1505 O O . ILE A 1 197 ? 9.972 -2.057 -23.617 1.00 97.44 197 ILE A O 1
ATOM 1509 N N . ARG A 1 198 ? 9.324 -4.054 -24.432 1.00 95.81 198 ARG A N 1
ATOM 1510 C CA . ARG A 1 198 ? 9.748 -4.863 -23.293 1.00 95.81 198 ARG A CA 1
ATOM 1511 C C . ARG A 1 198 ? 11.008 -5.655 -23.605 1.00 95.81 198 ARG A C 1
ATOM 1513 O O . ARG A 1 198 ? 11.144 -6.245 -24.677 1.00 95.81 198 ARG A O 1
ATOM 1520 N N . TRP A 1 199 ? 11.890 -5.748 -22.614 1.00 95.44 199 TRP A N 1
ATOM 1521 C CA . TRP A 1 199 ? 13.015 -6.670 -22.628 1.00 95.44 199 TRP A CA 1
ATOM 1522 C C . TRP A 1 199 ? 12.614 -8.074 -22.166 1.00 95.44 199 TRP A C 1
ATOM 1524 O O . TRP A 1 199 ? 12.139 -8.275 -21.050 1.00 95.44 199 TRP A O 1
ATOM 1534 N N . ASN A 1 200 ? 12.875 -9.068 -23.015 1.00 93.94 200 ASN A N 1
ATOM 1535 C CA . ASN A 1 200 ? 12.589 -10.486 -22.770 1.00 93.94 200 ASN A CA 1
ATOM 1536 C C . ASN A 1 200 ? 13.863 -11.305 -22.477 1.00 93.94 200 ASN A C 1
ATOM 1538 O O . ASN A 1 200 ? 13.865 -12.542 -22.564 1.00 93.94 200 ASN A O 1
ATOM 1542 N N . GLY A 1 201 ? 14.973 -10.631 -22.166 1.00 93.69 201 GLY A N 1
ATOM 1543 C CA . GLY A 1 201 ? 16.271 -11.245 -21.887 1.00 93.69 201 GLY A CA 1
ATOM 1544 C C . GLY A 1 201 ? 17.228 -11.278 -23.086 1.00 93.69 201 GLY A C 1
ATOM 1545 O O . GLY A 1 201 ? 16.917 -10.815 -24.182 1.00 93.69 201 GLY A O 1
ATOM 1546 N N . GLY A 1 202 ? 18.407 -11.874 -22.884 1.00 94.19 202 GLY A N 1
ATOM 1547 C CA . GLY A 1 202 ? 19.482 -11.937 -23.886 1.00 94.19 202 GLY A CA 1
ATOM 1548 C C . GLY A 1 202 ? 20.506 -10.810 -23.726 1.00 94.19 202 GLY A C 1
ATOM 1549 O O . GLY A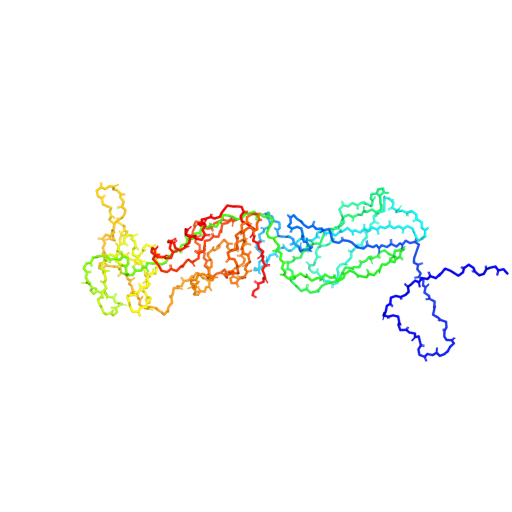 1 202 ? 20.504 -10.109 -22.720 1.00 94.19 202 GLY A O 1
ATOM 1550 N N . GLY A 1 203 ? 21.420 -10.653 -24.683 1.00 91.62 203 GLY A N 1
ATOM 1551 C CA . GLY A 1 203 ? 22.404 -9.561 -24.654 1.00 91.62 203 GLY A CA 1
ATOM 1552 C C . GLY A 1 203 ? 23.726 -9.845 -23.935 1.00 91.62 203 GLY A C 1
ATOM 1553 O O . GLY A 1 203 ? 24.660 -9.066 -24.073 1.00 91.62 203 GLY A O 1
ATOM 1554 N N . GLY A 1 204 ? 23.850 -10.963 -23.212 1.00 90.62 204 GLY A N 1
ATOM 1555 C CA . GLY A 1 204 ? 25.123 -11.403 -22.617 1.00 90.62 204 GLY A CA 1
ATOM 1556 C C . GLY A 1 204 ? 25.672 -10.506 -21.498 1.00 90.62 204 GLY A C 1
ATOM 1557 O O . GLY A 1 204 ? 26.887 -10.440 -21.319 1.00 90.62 204 GLY A O 1
ATOM 1558 N N . GLY A 1 205 ? 24.803 -9.811 -20.757 1.00 91.62 205 GLY A N 1
ATOM 1559 C CA . GLY A 1 205 ? 25.201 -8.876 -19.699 1.00 91.62 205 GLY A CA 1
ATOM 1560 C C . GLY A 1 205 ? 25.690 -7.529 -20.238 1.00 91.62 205 GLY A C 1
ATOM 1561 O O . GLY A 1 205 ? 25.426 -7.186 -21.389 1.00 91.62 205 GLY A O 1
ATOM 1562 N N . TRP A 1 206 ? 26.392 -6.772 -19.394 1.00 96.38 206 TRP A N 1
ATOM 1563 C CA . TRP A 1 206 ? 26.810 -5.400 -19.686 1.00 96.38 206 TRP A CA 1
ATOM 1564 C C . TRP A 1 206 ? 28.264 -5.319 -20.150 1.00 96.38 206 TRP A C 1
ATOM 1566 O O . TRP A 1 206 ? 29.166 -5.853 -19.493 1.00 96.38 206 TRP A O 1
ATOM 1576 N N . HIS A 1 207 ? 28.481 -4.605 -21.251 1.00 96.38 207 HIS A N 1
ATOM 1577 C CA . HIS A 1 207 ? 29.760 -3.967 -21.520 1.00 96.38 207 HIS A CA 1
ATOM 1578 C C . HIS A 1 207 ? 29.941 -2.824 -20.511 1.00 96.38 207 HIS A C 1
ATOM 1580 O O . HIS A 1 207 ? 28.965 -2.228 -20.045 1.00 96.38 207 HIS A O 1
ATOM 1586 N N . HIS A 1 208 ? 31.188 -2.580 -20.113 1.00 96.06 208 HIS A N 1
ATOM 1587 C CA . HIS A 1 208 ? 31.531 -1.519 -19.177 1.00 96.06 208 HIS A CA 1
ATOM 1588 C C . HIS A 1 208 ? 32.462 -0.537 -19.877 1.00 96.06 208 HIS A C 1
ATOM 1590 O O . HIS A 1 208 ? 33.455 -0.934 -20.486 1.00 96.06 208 HIS A O 1
ATOM 1596 N N . ASN A 1 209 ? 32.148 0.750 -19.772 1.00 93.75 209 ASN A N 1
ATOM 1597 C CA . ASN A 1 209 ? 32.981 1.804 -20.328 1.00 93.75 209 ASN A CA 1
ATOM 1598 C C . ASN A 1 209 ? 34.323 1.919 -19.579 1.00 93.75 209 ASN A C 1
ATOM 1600 O O . ASN A 1 209 ? 34.564 1.259 -18.569 1.00 93.75 209 ASN A O 1
ATOM 1604 N N . ALA A 1 210 ? 35.202 2.809 -20.045 1.00 94.88 210 ALA A N 1
ATOM 1605 C CA . ALA A 1 210 ? 36.525 3.011 -19.445 1.00 94.88 210 ALA A CA 1
ATOM 1606 C C . ALA A 1 210 ? 36.489 3.422 -17.956 1.00 94.88 210 ALA A C 1
ATOM 1608 O O . ALA A 1 210 ? 37.469 3.219 -17.245 1.00 94.88 210 ALA A O 1
ATOM 1609 N N . ALA A 1 211 ? 35.371 3.981 -17.479 1.00 94.12 211 ALA A N 1
ATOM 1610 C CA . ALA A 1 211 ? 35.161 4.327 -16.074 1.00 94.12 211 ALA A CA 1
ATOM 1611 C C . ALA A 1 211 ? 34.604 3.158 -15.237 1.00 94.12 211 ALA A C 1
ATOM 1613 O O . ALA A 1 211 ? 34.333 3.331 -14.052 1.00 94.12 211 ALA A O 1
ATOM 1614 N N . GLY A 1 212 ? 34.420 1.979 -15.837 1.00 94.00 212 GLY A N 1
ATOM 1615 C CA . GLY A 1 212 ? 33.883 0.792 -15.177 1.00 94.00 212 GLY A CA 1
ATOM 1616 C C . GLY A 1 212 ? 32.367 0.809 -14.991 1.00 94.00 212 GLY A C 1
ATOM 1617 O O . GLY A 1 212 ? 31.854 -0.010 -14.235 1.00 94.00 212 GLY A O 1
ATOM 1618 N N . ASN A 1 213 ? 31.641 1.710 -15.661 1.00 94.69 213 ASN A N 1
ATOM 1619 C CA . ASN A 1 213 ? 30.180 1.773 -15.587 1.00 94.69 213 ASN A CA 1
ATOM 1620 C C . ASN A 1 213 ? 29.546 1.013 -16.761 1.00 94.69 213 ASN A C 1
ATOM 1622 O O . ASN A 1 213 ? 30.060 1.126 -17.878 1.00 94.69 213 ASN A O 1
ATOM 1626 N N . PRO A 1 214 ? 28.422 0.303 -16.556 1.00 94.81 214 PRO A N 1
ATOM 1627 C CA . PRO A 1 214 ? 27.639 -0.260 -17.651 1.00 94.81 214 PRO A CA 1
ATOM 1628 C C . PRO A 1 214 ? 27.278 0.803 -18.696 1.00 94.81 214 PRO A C 1
ATOM 1630 O O . PRO A 1 214 ? 26.860 1.901 -18.328 1.00 94.81 214 PRO A O 1
ATOM 1633 N N . ASP A 1 215 ? 27.410 0.485 -19.984 1.00 94.62 215 ASP A N 1
ATOM 1634 C CA . ASP A 1 215 ? 27.052 1.400 -21.079 1.00 94.62 215 ASP A CA 1
ATOM 1635 C C . ASP A 1 215 ? 26.076 0.787 -22.099 1.00 94.62 215 ASP A C 1
ATOM 1637 O O . ASP A 1 215 ? 25.072 1.416 -22.431 1.00 94.62 215 ASP A O 1
ATOM 1641 N N . ILE A 1 216 ? 26.311 -0.441 -22.559 1.00 96.00 216 ILE A N 1
ATOM 1642 C CA . ILE A 1 216 ? 25.499 -1.167 -23.540 1.00 96.00 216 ILE A CA 1
ATOM 1643 C C . ILE A 1 216 ? 25.564 -2.676 -23.273 1.00 96.00 216 ILE A C 1
ATOM 1645 O O . ILE A 1 216 ? 26.481 -3.173 -22.622 1.00 96.00 216 ILE A O 1
ATOM 1649 N N . LEU A 1 217 ? 24.585 -3.439 -23.756 1.00 96.94 217 LEU A N 1
ATOM 1650 C CA . LEU A 1 217 ? 24.659 -4.902 -23.744 1.00 96.94 217 LEU A CA 1
ATOM 1651 C C . LEU A 1 217 ? 25.894 -5.416 -24.512 1.00 96.94 217 LEU A C 1
ATOM 1653 O O . LEU A 1 217 ? 26.212 -4.900 -25.581 1.00 96.94 217 LEU A O 1
ATOM 1657 N N . ASN A 1 218 ? 26.537 -6.483 -24.023 1.00 96.81 218 ASN A N 1
ATOM 1658 C CA . ASN A 1 218 ? 27.697 -7.105 -24.687 1.00 96.81 218 ASN A CA 1
ATOM 1659 C C . ASN A 1 218 ? 27.366 -7.648 -26.088 1.00 96.81 218 ASN A C 1
ATOM 1661 O O . ASN A 1 218 ? 28.202 -7.623 -26.985 1.00 96.81 218 ASN A O 1
ATOM 1665 N N . ASN A 1 219 ? 26.147 -8.158 -26.276 1.00 95.44 219 ASN A N 1
ATOM 1666 C CA . ASN A 1 219 ? 25.676 -8.747 -27.530 1.00 95.44 219 ASN A CA 1
ATOM 1667 C C . ASN A 1 219 ? 24.287 -8.200 -27.909 1.00 95.44 219 ASN A C 1
ATOM 1669 O O . ASN A 1 219 ? 23.306 -8.944 -27.831 1.00 95.44 219 ASN A O 1
ATOM 1673 N N . PRO A 1 220 ? 24.160 -6.924 -28.327 1.00 94.69 220 PRO A N 1
ATOM 1674 C CA . PRO A 1 220 ? 22.862 -6.286 -28.576 1.00 94.69 220 PRO A CA 1
ATOM 1675 C C . PRO A 1 220 ? 21.964 -7.062 -29.548 1.00 94.69 220 PRO A C 1
ATOM 1677 O O . PRO A 1 220 ? 20.765 -7.186 -29.330 1.00 94.69 220 PRO A O 1
ATOM 1680 N N . THR A 1 221 ? 22.554 -7.681 -30.574 1.00 90.81 221 THR A N 1
ATOM 1681 C CA . THR A 1 221 ? 21.843 -8.486 -31.584 1.00 90.81 221 THR A CA 1
ATOM 1682 C C . THR A 1 221 ? 21.209 -9.767 -31.034 1.00 90.81 221 THR A C 1
ATOM 1684 O O . THR A 1 221 ? 20.349 -10.350 -31.687 1.00 90.81 221 THR A O 1
ATOM 1687 N N . GLN A 1 222 ? 21.616 -10.215 -29.843 1.00 94.81 222 GLN A N 1
ATOM 1688 C CA . GLN A 1 222 ? 21.030 -11.360 -29.141 1.00 94.81 222 GLN A CA 1
ATOM 1689 C C . GLN A 1 222 ? 19.993 -10.941 -28.089 1.00 94.81 222 GLN A C 1
ATOM 1691 O O . GLN A 1 222 ? 19.438 -11.802 -27.399 1.00 94.81 222 GLN A O 1
ATOM 1696 N N . ALA A 1 223 ? 19.757 -9.639 -27.905 1.00 95.62 223 ALA A N 1
ATOM 1697 C CA . ALA A 1 223 ? 18.690 -9.154 -27.044 1.00 95.62 223 ALA A CA 1
ATOM 1698 C C . ALA A 1 223 ? 17.337 -9.483 -27.684 1.00 95.62 223 ALA A C 1
ATOM 1700 O O . ALA A 1 223 ? 17.126 -9.268 -28.876 1.00 95.62 223 ALA A O 1
ATOM 1701 N N . ARG A 1 224 ? 16.409 -10.015 -26.888 1.00 95.81 224 ARG A N 1
ATOM 1702 C CA . ARG A 1 224 ? 15.037 -10.260 -27.326 1.00 95.81 224 ARG A CA 1
ATOM 1703 C C . ARG A 1 224 ? 14.160 -9.136 -26.811 1.00 95.81 224 ARG A C 1
ATOM 1705 O O . ARG A 1 224 ? 14.038 -8.952 -25.600 1.00 95.81 224 ARG A O 1
ATOM 1712 N N . LEU A 1 225 ? 13.549 -8.420 -27.738 1.00 96.50 225 LEU A N 1
ATOM 1713 C CA . LEU A 1 225 ? 12.638 -7.318 -27.475 1.00 96.50 225 LEU A CA 1
ATOM 1714 C C . LEU A 1 225 ? 11.272 -7.663 -28.069 1.00 96.50 225 LEU A C 1
ATOM 1716 O O . LEU A 1 225 ? 11.188 -8.435 -29.025 1.00 96.50 225 LEU A O 1
ATOM 1720 N N . SER A 1 226 ? 10.208 -7.134 -27.483 1.00 95.88 226 SER A N 1
ATOM 1721 C CA . SER A 1 226 ? 8.865 -7.224 -28.056 1.00 95.88 226 SER A CA 1
ATOM 1722 C C . SER A 1 226 ? 8.091 -5.948 -27.796 1.00 95.88 226 SER A C 1
ATOM 1724 O O . SER A 1 226 ? 8.253 -5.330 -26.743 1.00 95.88 226 SER A O 1
ATOM 1726 N N . GLU A 1 227 ? 7.215 -5.593 -28.725 1.00 95.38 227 GLU A N 1
ATOM 1727 C CA . GLU A 1 227 ? 6.207 -4.564 -28.487 1.00 95.38 227 GLU A CA 1
ATOM 1728 C C . GLU A 1 227 ? 5.196 -5.021 -27.435 1.00 95.38 227 GLU A C 1
ATOM 1730 O O . GLU A 1 227 ? 4.924 -6.215 -27.272 1.00 95.38 227 GLU A O 1
ATOM 1735 N N . THR A 1 228 ? 4.664 -4.050 -26.707 1.00 93.75 228 THR A N 1
ATOM 1736 C CA . THR A 1 228 ? 3.553 -4.221 -25.785 1.00 93.75 228 THR A CA 1
ATOM 1737 C C . THR A 1 228 ? 2.757 -2.920 -25.667 1.00 93.75 228 THR A C 1
ATOM 1739 O O . THR A 1 228 ? 3.246 -1.838 -25.999 1.00 93.75 228 THR A O 1
ATOM 1742 N N . ASP A 1 229 ? 1.526 -3.029 -25.181 1.00 91.00 229 ASP A N 1
ATOM 1743 C CA . ASP A 1 229 ? 0.593 -1.912 -25.046 1.00 91.00 229 ASP A CA 1
ATOM 1744 C C . ASP A 1 229 ? 0.793 -1.127 -23.737 1.00 91.00 229 ASP A C 1
ATOM 1746 O O . ASP A 1 229 ? 0.251 -0.033 -23.584 1.00 91.00 229 ASP A O 1
ATOM 1750 N N . ALA A 1 230 ? 1.565 -1.663 -22.783 1.00 92.94 230 ALA A N 1
ATOM 1751 C CA . ALA A 1 230 ? 1.776 -1.041 -21.478 1.00 92.94 230 ALA A CA 1
ATOM 1752 C C . ALA A 1 230 ? 3.101 -1.444 -20.818 1.00 92.94 230 ALA A C 1
ATOM 1754 O O . ALA A 1 230 ? 3.697 -2.482 -21.110 1.00 92.94 230 ALA A O 1
ATOM 1755 N N . ALA A 1 231 ? 3.534 -0.646 -19.841 1.00 93.94 231 ALA A N 1
ATOM 1756 C CA . ALA A 1 231 ? 4.554 -1.076 -18.898 1.00 93.94 231 ALA A CA 1
ATOM 1757 C C . ALA A 1 231 ? 3.968 -2.103 -17.919 1.00 93.94 231 ALA A C 1
ATOM 1759 O O . ALA A 1 231 ? 2.989 -1.823 -17.233 1.00 93.94 231 ALA A O 1
ATOM 1760 N N . HIS A 1 232 ? 4.569 -3.292 -17.838 1.00 92.50 232 HIS A N 1
ATOM 1761 C CA . HIS A 1 232 ? 4.068 -4.370 -16.980 1.00 92.50 232 HIS A CA 1
ATOM 1762 C C . HIS A 1 232 ? 4.849 -4.465 -15.675 1.00 92.50 232 HIS A C 1
ATOM 1764 O O . HIS A 1 232 ? 6.049 -4.771 -15.697 1.00 92.50 232 HIS A O 1
ATOM 1770 N N . GLY A 1 233 ? 4.139 -4.302 -14.561 1.00 94.44 233 GLY A N 1
ATOM 1771 C CA . GLY A 1 233 ? 4.595 -4.720 -13.245 1.00 94.44 233 GLY A CA 1
ATOM 1772 C C . GLY A 1 233 ? 4.342 -6.207 -13.006 1.00 94.44 233 GLY A C 1
ATOM 1773 O O . GLY A 1 233 ? 3.779 -6.934 -13.830 1.00 94.44 233 GLY A O 1
ATOM 1774 N N . ARG A 1 234 ? 4.772 -6.696 -11.845 1.00 96.19 234 ARG A N 1
ATOM 1775 C CA . ARG A 1 234 ? 4.613 -8.096 -11.446 1.00 96.19 234 ARG A CA 1
ATOM 1776 C C . ARG A 1 234 ? 3.156 -8.506 -11.225 1.00 96.19 234 ARG A C 1
ATOM 1778 O O . ARG A 1 234 ? 2.850 -9.690 -11.376 1.00 96.19 234 ARG A O 1
ATOM 1785 N N . PHE A 1 235 ? 2.290 -7.584 -10.808 1.00 97.06 235 PHE A N 1
ATOM 1786 C CA . PHE A 1 235 ? 0.915 -7.884 -10.397 1.00 97.06 235 PHE A CA 1
ATOM 1787 C C . PHE A 1 235 ? -0.142 -7.299 -11.341 1.00 97.06 235 PHE A C 1
ATOM 1789 O O . PHE A 1 235 ? -1.233 -7.868 -11.435 1.00 97.06 235 PHE A O 1
ATOM 1796 N N . ALA A 1 236 ? 0.172 -6.193 -12.019 1.00 96.62 236 ALA A N 1
ATOM 1797 C CA . ALA A 1 236 ? -0.648 -5.550 -13.041 1.00 96.62 236 ALA A CA 1
ATOM 1798 C C . ALA A 1 236 ? 0.210 -4.615 -13.917 1.00 96.62 236 ALA A C 1
ATOM 1800 O O . ALA A 1 236 ? 1.399 -4.416 -13.655 1.00 96.62 236 ALA A O 1
ATOM 1801 N N . ASP A 1 237 ? -0.400 -4.024 -14.943 1.00 96.19 237 ASP A N 1
ATOM 1802 C CA . ASP A 1 237 ? 0.213 -2.932 -15.699 1.00 96.19 237 ASP A CA 1
ATOM 1803 C C . ASP A 1 237 ? 0.431 -1.721 -14.791 1.00 96.19 237 ASP A C 1
ATOM 1805 O O . ASP A 1 237 ? -0.438 -1.364 -13.991 1.00 96.19 237 ASP A O 1
ATOM 1809 N N . VAL A 1 238 ? 1.596 -1.090 -14.913 1.00 97.12 238 VAL A N 1
ATOM 1810 C CA . VAL A 1 238 ? 1.967 0.063 -14.098 1.00 97.12 238 VAL A CA 1
ATOM 1811 C C . VAL A 1 238 ? 1.596 1.353 -14.813 1.00 97.12 238 VAL A C 1
ATOM 1813 O O . VAL A 1 238 ? 1.885 1.559 -15.991 1.00 97.12 238 VAL A O 1
ATOM 1816 N N . VAL A 1 239 ? 0.955 2.253 -14.075 1.00 96.94 239 VAL A N 1
ATOM 1817 C CA . VAL A 1 239 ? 0.491 3.544 -14.574 1.00 96.94 239 VAL A CA 1
ATOM 1818 C C . VAL A 1 239 ? 1.203 4.656 -13.822 1.00 96.94 239 VAL A C 1
ATOM 1820 O O . VAL A 1 239 ? 1.218 4.684 -12.585 1.00 96.94 239 VAL A O 1
ATOM 1823 N N . ALA A 1 240 ? 1.798 5.579 -14.579 1.00 96.75 240 ALA A N 1
ATOM 1824 C CA . ALA A 1 240 ? 2.555 6.694 -14.031 1.00 96.75 240 ALA A CA 1
ATOM 1825 C C . ALA A 1 240 ? 1.726 7.452 -12.987 1.00 96.75 240 ALA A C 1
ATOM 1827 O O . ALA A 1 240 ? 0.551 7.765 -13.191 1.00 96.75 240 ALA A O 1
ATOM 1828 N N . ASN A 1 241 ? 2.351 7.737 -11.850 1.00 96.12 241 ASN A N 1
ATOM 1829 C CA . ASN A 1 241 ? 1.749 8.414 -10.708 1.00 96.12 241 ASN A CA 1
ATOM 1830 C C . ASN A 1 241 ? 0.558 7.708 -10.042 1.00 96.12 241 ASN A C 1
ATOM 1832 O O . ASN A 1 241 ? -0.131 8.313 -9.220 1.00 96.12 241 ASN A O 1
ATOM 1836 N N . ARG A 1 242 ? 0.330 6.429 -10.350 1.00 97.81 242 ARG A N 1
ATOM 1837 C CA . ARG A 1 242 ? -0.731 5.610 -9.746 1.00 97.81 242 ARG A CA 1
ATOM 1838 C C . ARG A 1 242 ? -0.206 4.303 -9.179 1.00 97.81 242 ARG A C 1
ATOM 1840 O O . ARG A 1 242 ? -0.709 3.868 -8.147 1.00 97.81 242 ARG A O 1
ATOM 1847 N N . SER A 1 243 ? 0.795 3.709 -9.808 1.00 98.62 243 SER A N 1
ATOM 1848 C CA . SER A 1 243 ? 1.330 2.411 -9.407 1.00 98.62 243 SER A CA 1
ATOM 1849 C C . SER A 1 243 ? 2.562 2.543 -8.517 1.00 98.62 243 SER A C 1
ATOM 1851 O O . SER A 1 243 ? 3.322 3.510 -8.603 1.00 98.62 243 SER A O 1
ATOM 1853 N N . ILE A 1 244 ? 2.754 1.552 -7.654 1.00 98.81 244 ILE A N 1
ATOM 1854 C CA . ILE A 1 244 ? 3.923 1.407 -6.792 1.00 98.81 244 ILE A CA 1
ATOM 1855 C C . ILE A 1 244 ? 4.452 -0.028 -6.839 1.00 98.81 244 ILE A C 1
ATOM 1857 O O . ILE A 1 244 ? 3.677 -0.982 -6.944 1.00 98.81 244 ILE A O 1
ATOM 1861 N N . ALA A 1 245 ? 5.769 -0.172 -6.703 1.00 98.75 245 ALA A N 1
ATOM 1862 C CA . ALA A 1 245 ? 6.395 -1.435 -6.353 1.00 98.75 245 ALA A CA 1
ATOM 1863 C C . ALA A 1 245 ? 6.471 -1.576 -4.828 1.00 98.75 245 ALA A C 1
ATOM 1865 O O . ALA A 1 245 ? 6.820 -0.624 -4.125 1.00 98.75 245 ALA A O 1
ATOM 1866 N N . VAL A 1 246 ? 6.142 -2.760 -4.309 1.00 98.88 246 VAL A N 1
ATOM 1867 C CA . VAL A 1 246 ? 6.081 -3.024 -2.860 1.00 98.88 246 VAL A CA 1
ATOM 1868 C C . VAL A 1 246 ? 6.737 -4.351 -2.482 1.00 98.88 246 VAL A C 1
ATOM 1870 O O . VAL A 1 246 ? 6.930 -5.226 -3.329 1.00 98.88 246 VAL A O 1
ATOM 1873 N N . ASP A 1 247 ? 7.012 -4.539 -1.189 1.00 98.62 247 ASP A N 1
ATOM 1874 C CA . ASP A 1 247 ? 7.214 -5.872 -0.616 1.00 98.62 247 ASP A CA 1
ATOM 1875 C C . ASP A 1 247 ? 5.843 -6.549 -0.389 1.00 98.62 247 ASP A C 1
ATOM 1877 O O . ASP A 1 247 ? 5.091 -6.117 0.497 1.00 98.62 247 ASP A O 1
ATOM 1881 N N . PRO A 1 248 ? 5.505 -7.630 -1.124 1.00 98.44 248 PRO A N 1
ATOM 1882 C CA . PRO A 1 248 ? 4.203 -8.292 -1.020 1.00 98.44 248 PRO A CA 1
ATOM 1883 C C . PRO A 1 248 ? 3.963 -8.985 0.331 1.00 98.44 248 PRO A C 1
ATOM 1885 O O . PRO A 1 248 ? 2.837 -9.380 0.635 1.00 98.44 248 PRO A O 1
ATOM 1888 N N . THR A 1 249 ? 5.006 -9.152 1.153 1.00 98.31 249 THR A N 1
ATOM 1889 C CA . THR A 1 249 ? 4.885 -9.670 2.523 1.00 98.31 249 THR A CA 1
ATOM 1890 C C . THR A 1 249 ? 4.455 -8.596 3.524 1.00 98.31 249 THR A C 1
ATOM 1892 O O . THR A 1 249 ? 4.067 -8.934 4.645 1.00 98.31 249 THR A O 1
ATOM 1895 N N . VAL A 1 250 ? 4.489 -7.318 3.133 1.00 98.69 250 VAL A N 1
ATOM 1896 C CA . VAL A 1 250 ? 4.078 -6.168 3.951 1.00 98.69 250 VAL A CA 1
ATOM 1897 C C . VAL A 1 250 ? 2.806 -5.533 3.398 1.00 98.69 250 VAL A C 1
ATOM 1899 O O . VAL A 1 250 ? 1.845 -5.384 4.148 1.00 98.69 250 VAL A O 1
ATOM 1902 N N . ILE A 1 251 ? 2.778 -5.213 2.101 1.00 98.81 251 ILE A N 1
ATOM 1903 C CA . ILE A 1 251 ? 1.614 -4.637 1.415 1.00 98.81 251 ILE A CA 1
ATOM 1904 C C . ILE A 1 251 ? 1.069 -5.681 0.438 1.00 98.81 251 ILE A C 1
ATOM 1906 O O . ILE A 1 251 ? 1.806 -6.096 -0.453 1.00 98.81 251 ILE A O 1
ATOM 1910 N N . PRO A 1 252 ? -0.196 -6.119 0.557 1.00 98.50 252 PRO A N 1
ATOM 1911 C CA . PRO A 1 252 ? -0.738 -7.115 -0.357 1.00 98.50 252 PRO A CA 1
ATOM 1912 C C . PRO A 1 252 ? -0.696 -6.656 -1.827 1.00 98.50 252 PRO A C 1
ATOM 1914 O O . PRO A 1 252 ? -1.014 -5.496 -2.110 1.00 98.50 252 PRO A O 1
ATOM 1917 N N . PRO A 1 253 ? -0.377 -7.553 -2.777 1.00 98.44 253 PRO A N 1
ATOM 1918 C CA . PRO A 1 253 ? -0.496 -7.268 -4.205 1.00 98.44 253 PRO A CA 1
ATOM 1919 C C . PRO A 1 253 ? -1.883 -6.747 -4.583 1.00 98.44 253 PRO A C 1
ATOM 1921 O O . PRO A 1 253 ? -2.886 -7.222 -4.048 1.00 98.44 253 PRO A O 1
ATOM 1924 N N . ARG A 1 254 ? -1.941 -5.811 -5.536 1.00 98.00 254 ARG A N 1
ATOM 1925 C CA . ARG A 1 254 ? -3.169 -5.190 -6.067 1.00 98.00 254 ARG A CA 1
ATOM 1926 C C . ARG A 1 254 ? -4.029 -4.456 -5.036 1.00 98.00 254 ARG A C 1
ATOM 1928 O O . ARG A 1 254 ? -5.185 -4.150 -5.312 1.00 98.00 254 ARG A O 1
ATOM 1935 N N . SER A 1 255 ? -3.490 -4.198 -3.849 1.00 98.56 255 SER A N 1
ATOM 1936 C CA . SER A 1 255 ? -4.142 -3.347 -2.862 1.00 98.56 255 SER A CA 1
ATOM 1937 C C . SER A 1 255 ? -3.827 -1.875 -3.100 1.00 98.56 255 SER A C 1
ATOM 1939 O O . SER A 1 255 ? -2.924 -1.526 -3.863 1.00 98.56 255 SER A O 1
ATOM 1941 N N . ARG A 1 256 ? -4.571 -1.007 -2.421 1.00 98.75 256 ARG A N 1
ATOM 1942 C CA . ARG A 1 256 ? -4.426 0.440 -2.481 1.00 98.75 256 ARG A CA 1
ATOM 1943 C C . ARG A 1 256 ? -3.949 1.000 -1.157 1.00 98.75 256 ARG A C 1
ATOM 1945 O O . ARG A 1 256 ? -4.354 0.554 -0.079 1.00 98.75 256 ARG A O 1
ATOM 1952 N N . VAL A 1 257 ? -3.098 2.012 -1.246 1.00 98.88 257 VAL A N 1
ATOM 1953 C CA . VAL A 1 257 ? -2.556 2.730 -0.095 1.00 98.88 257 VAL A CA 1
ATOM 1954 C C . VAL A 1 257 ? -2.625 4.234 -0.305 1.00 98.88 257 VAL A C 1
ATOM 1956 O O . VAL A 1 257 ? -2.528 4.707 -1.429 1.00 98.88 257 VAL A O 1
ATOM 1959 N N . TYR A 1 258 ? -2.740 4.995 0.777 1.00 98.69 258 TYR A N 1
ATOM 1960 C CA . TYR A 1 258 ? -2.552 6.442 0.787 1.00 98.69 258 TYR A CA 1
ATOM 1961 C C . TYR A 1 258 ? -1.199 6.783 1.409 1.00 98.69 258 TYR A C 1
ATOM 1963 O O . TYR A 1 258 ? -0.893 6.306 2.504 1.00 98.69 258 TYR A O 1
ATOM 1971 N N . ILE A 1 259 ? -0.406 7.614 0.730 1.00 98.75 259 ILE A N 1
ATOM 1972 C CA . ILE A 1 259 ? 0.965 7.949 1.129 1.00 98.75 259 ILE A CA 1
ATOM 1973 C C . ILE A 1 259 ? 1.096 9.452 1.401 1.00 98.75 259 ILE A C 1
ATOM 1975 O O . ILE A 1 259 ? 0.711 10.295 0.584 1.00 98.75 259 ILE A O 1
ATOM 1979 N N . THR A 1 260 ? 1.706 9.790 2.536 1.00 97.94 260 THR A N 1
ATOM 1980 C CA . THR A 1 260 ? 2.051 11.165 2.917 1.00 97.94 260 THR A CA 1
ATOM 1981 C C . THR A 1 260 ? 3.384 11.208 3.667 1.00 97.94 260 THR A C 1
ATOM 1983 O O . THR A 1 260 ? 3.812 10.212 4.252 1.00 97.94 260 THR A O 1
ATOM 1986 N N . SER A 1 261 ? 4.053 12.362 3.690 1.00 97.44 261 SER A N 1
ATOM 1987 C CA . SER A 1 261 ? 5.253 12.569 4.509 1.00 97.44 261 SER A CA 1
ATOM 1988 C C . SER A 1 261 ? 4.981 12.310 5.997 1.00 97.44 261 SER A C 1
ATOM 1990 O O . SER A 1 261 ? 3.844 12.399 6.465 1.00 97.44 261 SER A O 1
ATOM 1992 N N . GLY A 1 262 ? 6.035 12.022 6.767 1.00 94.50 262 GLY A N 1
ATOM 1993 C CA . GLY A 1 262 ? 5.940 11.700 8.198 1.00 94.50 262 GLY A CA 1
ATOM 1994 C C . GLY A 1 262 ? 5.246 12.763 9.064 1.00 94.50 262 GLY A C 1
ATOM 1995 O O . GLY A 1 262 ? 4.677 12.432 10.102 1.00 94.50 262 GLY A O 1
ATOM 1996 N N . ASN A 1 263 ? 5.246 14.024 8.629 1.00 93.00 263 ASN A N 1
ATOM 1997 C CA . ASN A 1 263 ? 4.565 15.158 9.267 1.00 93.00 263 ASN A CA 1
ATOM 1998 C C . ASN A 1 263 ? 3.244 15.559 8.575 1.00 93.00 263 ASN A C 1
ATOM 2000 O O . ASN A 1 263 ? 2.640 16.549 8.966 1.00 93.00 263 ASN A O 1
ATOM 2004 N N . GLY A 1 264 ? 2.818 14.845 7.530 1.00 92.56 264 GLY A N 1
ATOM 2005 C CA . GLY A 1 264 ? 1.596 15.146 6.781 1.00 92.56 264 GLY A CA 1
ATOM 2006 C C . GLY A 1 264 ? 1.682 16.321 5.796 1.00 92.56 264 GLY A C 1
ATOM 2007 O O . GLY A 1 264 ? 0.711 16.574 5.093 1.00 92.56 264 GLY A O 1
ATOM 20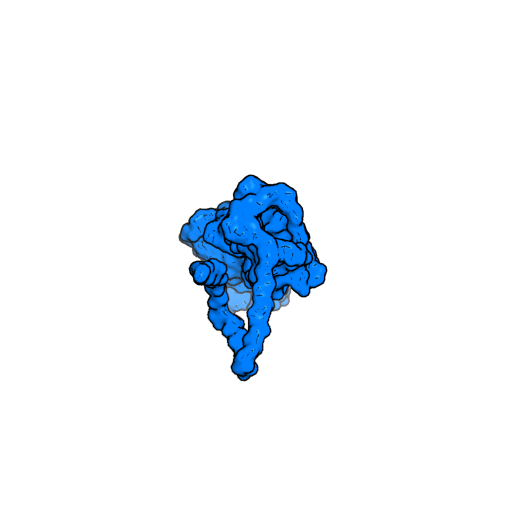08 N N . SER A 1 265 ? 2.808 17.043 5.710 1.00 94.19 265 SER A N 1
ATOM 2009 C CA . SER A 1 265 ? 2.900 18.273 4.904 1.00 94.19 265 SER A CA 1
ATOM 2010 C C . SER A 1 265 ? 2.944 18.037 3.392 1.00 94.19 265 SER A C 1
ATOM 2012 O O . SER A 1 265 ? 2.570 18.922 2.627 1.00 94.19 265 SER A O 1
ATOM 2014 N N . ARG A 1 266 ? 3.428 16.872 2.947 1.00 95.81 266 ARG A N 1
ATOM 2015 C CA . ARG A 1 266 ? 3.477 16.484 1.533 1.00 95.81 266 ARG A CA 1
ATOM 2016 C C . ARG A 1 266 ? 2.631 15.247 1.310 1.00 95.81 266 ARG A C 1
ATOM 2018 O O . ARG A 1 266 ? 2.925 14.184 1.851 1.00 95.81 266 ARG A O 1
ATOM 2025 N N . VAL A 1 267 ? 1.650 15.379 0.429 1.00 97.12 267 VAL A N 1
ATOM 2026 C CA . VAL A 1 267 ? 0.782 14.284 0.005 1.00 97.12 267 VAL A CA 1
ATOM 2027 C C . VAL A 1 267 ? 1.297 13.712 -1.310 1.00 97.12 267 VAL A C 1
ATOM 2029 O O . VAL A 1 267 ? 1.385 14.422 -2.308 1.00 97.12 267 VAL A O 1
ATOM 2032 N N . VAL A 1 268 ? 1.616 12.417 -1.311 1.00 97.69 268 VAL A N 1
ATOM 2033 C CA . VAL A 1 268 ? 1.834 11.647 -2.546 1.00 97.69 268 VAL A CA 1
ATOM 2034 C C . VAL A 1 268 ? 0.479 11.158 -3.070 1.00 97.69 268 VAL A C 1
ATOM 2036 O O . VAL A 1 268 ? 0.219 11.220 -4.272 1.00 97.69 268 VAL A O 1
ATOM 2039 N N . GLY A 1 269 ? -0.416 10.755 -2.164 1.00 98.00 269 GLY A N 1
ATOM 2040 C CA . GLY A 1 269 ? -1.797 10.382 -2.463 1.00 98.00 269 GLY A CA 1
ATOM 2041 C C . GLY A 1 269 ? -2.005 8.874 -2.579 1.00 98.00 269 GLY A C 1
ATOM 2042 O O . GLY A 1 269 ? -1.212 8.084 -2.064 1.00 98.00 269 GLY A O 1
ATOM 2043 N N . GLU A 1 270 ? -3.101 8.484 -3.229 1.00 98.56 270 GLU A N 1
ATOM 2044 C CA . GLU A 1 270 ? -3.486 7.082 -3.419 1.00 98.56 270 GLU A CA 1
ATOM 2045 C C . GLU A 1 270 ? -2.606 6.384 -4.463 1.00 98.56 270 GLU A C 1
ATOM 2047 O O . GLU A 1 270 ? -2.363 6.929 -5.542 1.00 98.56 270 GLU A O 1
ATOM 2052 N N . ARG A 1 271 ? -2.138 5.172 -4.153 1.00 98.75 271 ARG A N 1
ATOM 2053 C CA . ARG A 1 271 ? -1.335 4.321 -5.035 1.00 98.75 271 ARG A CA 1
ATOM 2054 C C . ARG A 1 271 ? -1.793 2.871 -4.994 1.00 98.75 271 ARG A C 1
ATOM 2056 O O . ARG A 1 271 ? -2.292 2.416 -3.969 1.00 98.75 271 ARG A O 1
ATOM 2063 N N . SER A 1 272 ? -1.588 2.162 -6.099 1.00 98.75 272 SER A N 1
ATOM 2064 C CA . SER A 1 272 ? -1.923 0.746 -6.282 1.00 98.75 272 SER A CA 1
ATOM 2065 C C . SER A 1 272 ? -0.656 -0.114 -6.307 1.00 98.75 272 SER A C 1
ATOM 2067 O O . SER A 1 272 ? 0.315 0.210 -6.992 1.00 98.75 272 SER A O 1
ATOM 2069 N N . ALA A 1 273 ? -0.649 -1.192 -5.524 1.00 98.69 273 ALA A N 1
ATOM 2070 C CA . ALA A 1 273 ? 0.451 -2.147 -5.407 1.00 98.69 273 ALA A CA 1
ATOM 2071 C C . ALA A 1 273 ? 0.504 -3.092 -6.616 1.00 98.69 273 ALA A C 1
ATOM 2073 O O . ALA A 1 273 ? 0.157 -4.270 -6.519 1.00 98.69 273 ALA A O 1
ATOM 2074 N N . ASP A 1 274 ? 0.925 -2.558 -7.758 1.00 98.75 274 ASP A N 1
ATOM 2075 C CA . ASP A 1 274 ? 0.887 -3.247 -9.053 1.00 98.75 274 ASP A CA 1
ATOM 2076 C C . ASP A 1 274 ? 2.207 -3.946 -9.400 1.00 98.75 274 ASP A C 1
ATOM 2078 O O . ASP A 1 274 ? 2.254 -4.774 -10.313 1.00 98.75 274 ASP A O 1
ATOM 2082 N N . ASP A 1 275 ? 3.275 -3.665 -8.649 1.00 98.31 275 ASP A N 1
ATOM 2083 C CA . ASP A 1 275 ? 4.604 -4.199 -8.925 1.00 98.31 275 ASP A CA 1
ATOM 2084 C C . ASP A 1 275 ? 5.384 -4.618 -7.664 1.00 98.31 275 ASP A C 1
ATOM 2086 O O . ASP A 1 275 ? 4.976 -4.389 -6.522 1.00 98.31 275 ASP A O 1
ATOM 2090 N N . THR A 1 276 ? 6.534 -5.255 -7.870 1.00 98.00 276 THR A N 1
ATOM 2091 C CA . THR A 1 276 ? 7.530 -5.564 -6.844 1.00 98.00 276 THR A CA 1
ATOM 2092 C C . THR A 1 276 ? 8.928 -5.572 -7.460 1.00 98.00 276 THR A C 1
ATOM 2094 O O . THR A 1 276 ? 9.094 -5.850 -8.644 1.00 98.00 276 THR A O 1
ATOM 2097 N N . GLY A 1 277 ? 9.956 -5.329 -6.651 1.00 93.06 277 GLY A N 1
ATOM 2098 C CA . GLY A 1 277 ? 11.346 -5.315 -7.101 1.00 93.06 277 GLY A CA 1
ATOM 2099 C C . GLY A 1 277 ? 12.256 -6.068 -6.140 1.00 93.06 277 GLY A C 1
ATOM 2100 O O . GLY A 1 277 ? 11.977 -6.166 -4.948 1.00 93.06 277 GLY A O 1
ATOM 2101 N N . GLY A 1 278 ? 13.379 -6.592 -6.641 1.00 90.31 278 GLY A N 1
ATOM 2102 C CA . GLY A 1 278 ? 14.317 -7.375 -5.824 1.00 90.31 278 GLY A CA 1
ATOM 2103 C C . GLY A 1 278 ? 14.846 -6.620 -4.596 1.00 90.31 278 GLY A C 1
ATOM 2104 O O . GLY A 1 278 ? 15.014 -7.233 -3.536 1.00 90.31 278 GLY A O 1
ATOM 2105 N N . GLY A 1 279 ? 15.048 -5.304 -4.739 1.00 93.50 279 GLY A N 1
ATOM 2106 C CA . GLY A 1 279 ? 15.489 -4.391 -3.680 1.00 93.50 279 GLY A CA 1
ATOM 2107 C C . GLY A 1 279 ? 14.367 -3.794 -2.826 1.00 93.50 279 GLY A C 1
ATOM 2108 O O . GLY A 1 279 ? 14.663 -3.187 -1.804 1.00 93.50 279 GLY A O 1
ATOM 2109 N N . ILE A 1 280 ? 13.098 -3.991 -3.193 1.00 97.81 280 ILE A N 1
ATOM 2110 C CA . ILE A 1 280 ? 11.957 -3.424 -2.466 1.00 97.81 280 ILE A CA 1
ATOM 2111 C C . ILE A 1 280 ? 11.546 -4.406 -1.368 1.00 97.81 280 ILE A C 1
ATOM 2113 O O . ILE A 1 280 ? 10.843 -5.388 -1.614 1.00 97.81 280 ILE A O 1
ATOM 2117 N N . ARG A 1 281 ? 12.068 -4.185 -0.155 1.00 97.69 281 ARG A N 1
ATOM 2118 C CA . ARG A 1 281 ? 11.934 -5.095 0.995 1.00 97.69 281 ARG A CA 1
ATOM 2119 C C . ARG A 1 281 ? 11.490 -4.354 2.251 1.00 97.69 281 ARG A C 1
ATOM 2121 O O . ARG A 1 281 ? 11.999 -3.283 2.568 1.00 97.69 281 ARG A O 1
ATOM 2128 N N . GLY A 1 282 ? 10.597 -4.965 3.023 1.00 97.81 282 GLY A N 1
ATOM 2129 C CA . GLY A 1 282 ? 10.081 -4.394 4.262 1.00 97.81 282 GLY A CA 1
ATOM 2130 C C . GLY A 1 282 ? 9.256 -3.125 4.030 1.00 97.81 282 GLY A C 1
ATOM 2131 O O . GLY A 1 282 ? 8.412 -3.071 3.139 1.00 97.81 282 GLY A O 1
ATOM 2132 N N . ALA A 1 283 ? 9.487 -2.102 4.857 1.00 98.31 283 ALA A N 1
ATOM 2133 C CA . ALA A 1 283 ? 8.816 -0.804 4.763 1.00 98.31 283 ALA A CA 1
ATOM 2134 C C . ALA A 1 283 ? 9.465 0.099 3.692 1.00 98.31 283 ALA A C 1
ATOM 2136 O O . ALA A 1 283 ? 9.900 1.215 3.977 1.00 98.31 283 ALA A O 1
ATOM 2137 N N . HIS A 1 284 ? 9.548 -0.405 2.461 1.00 98.69 284 HIS A N 1
ATOM 2138 C CA . HIS A 1 284 ? 10.059 0.306 1.289 1.00 98.69 284 HIS A CA 1
ATOM 2139 C C . HIS A 1 284 ? 9.022 0.222 0.170 1.00 98.69 284 HIS A C 1
ATOM 2141 O O . HIS A 1 284 ? 8.498 -0.854 -0.120 1.00 98.69 284 HIS A O 1
ATOM 2147 N N . ILE A 1 285 ? 8.695 1.369 -0.415 1.00 98.81 285 ILE A N 1
ATOM 2148 C CA . ILE A 1 285 ? 7.838 1.502 -1.592 1.00 98.81 285 ILE A CA 1
ATOM 2149 C C . ILE A 1 285 ? 8.620 2.242 -2.673 1.00 98.81 285 ILE A C 1
ATOM 2151 O O . ILE A 1 285 ? 9.278 3.240 -2.381 1.00 98.81 285 ILE A O 1
ATOM 2155 N N . ASP A 1 286 ? 8.476 1.799 -3.916 1.00 98.56 286 ASP A N 1
ATOM 2156 C CA . ASP A 1 286 ? 8.995 2.509 -5.080 1.00 98.56 286 ASP A CA 1
ATOM 2157 C C . ASP A 1 286 ? 7.843 3.074 -5.913 1.00 98.56 286 ASP A C 1
ATOM 2159 O O . ASP A 1 286 ? 6.993 2.331 -6.403 1.00 98.56 286 ASP A O 1
ATOM 2163 N N . HIS A 1 287 ? 7.767 4.394 -6.045 1.00 98.62 287 HIS A N 1
ATOM 2164 C CA . HIS A 1 287 ? 6.727 5.074 -6.817 1.00 98.62 287 HIS A CA 1
ATOM 2165 C C . HIS A 1 287 ? 7.034 5.028 -8.310 1.00 98.62 287 HIS A C 1
ATOM 2167 O O . HIS A 1 287 ? 8.108 5.441 -8.739 1.00 98.62 287 HIS A O 1
ATOM 2173 N N . PHE A 1 288 ? 6.078 4.578 -9.124 1.00 98.50 288 PHE A N 1
ATOM 2174 C CA . PHE A 1 288 ? 6.251 4.634 -10.569 1.00 98.50 288 PHE A CA 1
ATOM 2175 C C . PHE A 1 288 ? 6.006 6.056 -11.080 1.00 98.50 288 PHE A C 1
ATOM 2177 O O . PHE A 1 288 ? 4.861 6.504 -11.208 1.00 98.50 288 PHE A O 1
ATOM 2184 N N . SER A 1 289 ? 7.085 6.779 -11.386 1.00 97.81 289 SER A N 1
ATOM 2185 C CA . SER A 1 289 ? 6.999 8.171 -11.848 1.00 97.81 289 SER A CA 1
ATOM 2186 C C . SER A 1 289 ? 6.580 8.287 -13.314 1.00 97.81 289 SER A C 1
ATOM 2188 O O . SER A 1 289 ? 6.018 9.311 -13.702 1.00 97.81 289 SER A O 1
ATOM 2190 N N . GLY A 1 290 ? 6.822 7.249 -14.118 1.00 97.06 290 GLY A N 1
ATOM 2191 C CA . GLY A 1 290 ? 6.573 7.241 -15.558 1.00 97.06 290 GLY A CA 1
ATOM 2192 C C . GLY A 1 290 ? 7.858 7.129 -16.388 1.00 97.06 290 GLY A C 1
ATOM 2193 O O . GLY A 1 290 ? 8.870 6.646 -15.882 1.00 97.06 290 GLY A O 1
ATOM 2194 N N . PRO A 1 291 ? 7.820 7.522 -17.668 1.00 96.56 291 PRO A N 1
ATOM 2195 C CA . PRO A 1 291 ? 8.951 7.398 -18.579 1.00 96.56 291 PRO A CA 1
ATOM 2196 C C . PRO A 1 291 ? 9.993 8.508 -18.370 1.00 96.56 291 PRO A C 1
ATOM 2198 O O . PRO A 1 291 ? 9.663 9.695 -18.284 1.00 96.56 291 PRO A O 1
ATOM 2201 N N . GLY A 1 292 ? 11.261 8.102 -18.313 1.00 96.50 292 GLY A N 1
ATOM 2202 C CA . GLY A 1 292 ? 12.407 8.977 -18.537 1.00 96.50 292 GLY A CA 1
ATOM 2203 C C . GLY A 1 292 ? 12.754 9.997 -17.449 1.00 96.50 292 GLY A C 1
ATOM 2204 O O . GLY A 1 292 ? 12.149 10.119 -16.380 1.00 96.50 292 GLY A O 1
ATOM 2205 N N . SER A 1 293 ? 13.775 10.787 -17.757 1.00 96.44 293 SER A N 1
ATOM 2206 C CA . SER A 1 293 ? 14.378 11.823 -16.922 1.00 96.44 293 SER A CA 1
ATOM 2207 C C . SER A 1 293 ? 13.410 12.958 -16.587 1.00 96.44 293 SER A C 1
ATOM 2209 O O . SER A 1 293 ? 13.556 13.632 -15.562 1.00 96.44 293 SER A O 1
ATOM 2211 N N . ALA A 1 294 ? 12.405 13.196 -17.434 1.00 97.00 294 ALA A N 1
ATOM 2212 C CA . ALA A 1 294 ? 11.340 14.155 -17.166 1.00 97.00 294 ALA A CA 1
ATOM 2213 C C . ALA A 1 294 ? 10.515 13.740 -15.937 1.00 97.00 294 ALA A C 1
ATOM 2215 O O . ALA A 1 294 ? 10.275 14.572 -15.059 1.00 97.00 294 ALA A O 1
ATOM 2216 N N . ALA A 1 295 ? 10.166 12.455 -15.826 1.00 97.75 295 ALA A N 1
ATOM 2217 C CA . ALA A 1 295 ? 9.454 11.911 -14.675 1.00 97.75 295 ALA A CA 1
ATOM 2218 C C . ALA A 1 295 ? 10.300 11.999 -13.391 1.00 97.75 295 ALA A C 1
ATOM 2220 O O . ALA A 1 295 ? 9.803 12.425 -12.346 1.00 97.75 295 ALA A O 1
ATOM 2221 N N . THR A 1 296 ? 11.602 11.707 -13.479 1.00 97.75 296 THR A N 1
ATOM 2222 C CA . THR A 1 296 ? 12.556 11.909 -12.374 1.00 97.75 296 THR A CA 1
ATOM 2223 C C . THR A 1 296 ? 12.600 13.364 -11.914 1.00 97.75 296 THR A C 1
ATOM 2225 O O . THR A 1 296 ? 12.485 13.649 -10.723 1.00 97.75 296 THR A O 1
ATOM 2228 N N . ARG A 1 297 ? 12.722 14.318 -12.845 1.00 98.25 297 ARG A N 1
ATOM 2229 C CA . ARG A 1 297 ? 12.739 15.751 -12.510 1.00 98.25 297 ARG A CA 1
ATOM 2230 C C . ARG A 1 297 ? 11.439 16.200 -11.851 1.00 98.25 297 ARG A C 1
ATOM 2232 O O . ARG A 1 297 ? 11.497 16.959 -10.888 1.00 98.25 297 ARG A O 1
ATOM 2239 N N . ALA A 1 298 ? 10.290 15.717 -12.324 1.00 97.75 298 ALA A N 1
ATOM 2240 C CA . ALA A 1 298 ? 8.996 16.010 -11.713 1.00 97.75 298 ALA A CA 1
ATOM 2241 C C . ALA A 1 298 ? 8.906 15.468 -10.276 1.00 97.75 298 ALA A C 1
ATOM 2243 O O . ALA A 1 298 ? 8.462 16.183 -9.375 1.00 97.75 298 ALA A O 1
ATOM 2244 N N . TRP A 1 299 ? 9.396 14.248 -10.031 1.00 97.31 299 TRP A N 1
ATOM 2245 C CA . TRP A 1 299 ? 9.478 13.683 -8.683 1.00 97.31 299 TRP A CA 1
ATOM 2246 C C . TRP A 1 299 ? 10.339 14.546 -7.755 1.00 97.31 299 TRP A C 1
ATOM 2248 O O . TRP A 1 299 ? 9.880 14.935 -6.677 1.00 97.31 299 TRP A O 1
ATOM 2258 N N . GLN A 1 300 ? 11.539 14.930 -8.197 1.00 97.69 300 GLN A N 1
ATOM 2259 C CA . GLN A 1 300 ? 12.435 15.789 -7.418 1.00 97.69 300 GLN A CA 1
ATOM 2260 C C . GLN A 1 300 ? 11.824 17.170 -7.152 1.00 97.69 300 GLN A C 1
ATOM 2262 O O . GLN A 1 300 ? 11.831 17.637 -6.014 1.00 97.69 300 GLN A O 1
ATOM 2267 N N . ALA A 1 301 ? 11.199 17.784 -8.160 1.00 97.12 301 ALA A N 1
ATOM 2268 C CA . ALA A 1 301 ? 10.496 19.058 -8.012 1.00 97.12 301 ALA A CA 1
ATOM 2269 C C . ALA A 1 301 ? 9.317 18.977 -7.025 1.00 97.12 301 ALA A C 1
ATOM 2271 O O . ALA A 1 301 ? 8.995 19.965 -6.371 1.00 97.12 301 ALA A O 1
ATOM 2272 N N . SER A 1 302 ? 8.702 17.799 -6.871 1.00 93.81 302 SER A N 1
ATOM 2273 C CA . SER A 1 302 ? 7.643 17.563 -5.884 1.00 93.81 302 SER A CA 1
ATOM 2274 C C . SER A 1 302 ? 8.156 17.344 -4.454 1.00 93.81 302 SER A C 1
ATOM 2276 O O . SER A 1 302 ? 7.343 17.190 -3.546 1.00 93.81 302 SER A O 1
ATOM 2278 N N . GLY A 1 303 ? 9.476 17.314 -4.240 1.00 95.25 303 GLY A N 1
ATOM 2279 C CA . GLY A 1 303 ? 10.113 17.084 -2.941 1.00 95.25 303 GLY A CA 1
ATOM 2280 C C . GLY A 1 303 ? 10.902 15.776 -2.827 1.00 95.25 303 GLY A C 1
ATOM 2281 O O . GLY A 1 303 ? 11.334 15.452 -1.725 1.00 95.25 303 GLY A O 1
ATOM 2282 N N . GLY A 1 304 ? 11.073 15.024 -3.921 1.00 96.38 304 GLY A N 1
ATOM 2283 C CA . GLY A 1 304 ? 11.976 13.870 -3.995 1.00 96.38 304 GLY A CA 1
ATOM 2284 C C . GLY A 1 304 ? 11.563 12.684 -3.125 1.00 96.38 304 GLY A C 1
ATOM 2285 O O . GLY A 1 304 ? 10.377 12.451 -2.895 1.00 96.38 304 GLY A O 1
ATOM 2286 N N . ASP A 1 305 ? 12.537 11.916 -2.654 1.00 97.94 305 ASP A N 1
ATOM 2287 C CA . ASP A 1 305 ? 12.298 10.718 -1.848 1.00 97.94 305 ASP A CA 1
ATOM 2288 C C . ASP A 1 305 ? 11.785 11.062 -0.445 1.00 97.94 305 ASP A C 1
ATOM 2290 O O . ASP A 1 305 ? 12.084 12.117 0.119 1.00 97.94 305 ASP A O 1
ATOM 2294 N N . LEU A 1 306 ? 11.009 10.152 0.144 1.00 98.38 306 LEU A N 1
ATOM 2295 C CA . LEU A 1 306 ? 10.506 10.304 1.507 1.00 98.38 306 LEU A CA 1
ATOM 2296 C C . LEU A 1 306 ? 11.176 9.310 2.450 1.00 98.38 306 LEU A C 1
ATOM 2298 O O . LEU A 1 306 ? 11.385 8.138 2.130 1.00 98.38 306 LEU A O 1
ATOM 2302 N N . GLN A 1 307 ? 11.452 9.788 3.658 1.00 97.62 307 GLN A N 1
ATOM 2303 C CA . GLN A 1 307 ? 11.851 8.970 4.795 1.00 97.62 307 GLN A CA 1
ATOM 2304 C C . GLN A 1 307 ? 10.735 8.980 5.831 1.00 97.62 307 GLN A C 1
ATOM 2306 O O . GLN A 1 307 ? 10.098 10.014 6.052 1.00 97.62 307 GLN A O 1
ATOM 2311 N N . ASN A 1 308 ? 10.517 7.838 6.486 1.00 97.25 308 ASN A N 1
ATOM 2312 C CA . ASN A 1 308 ? 9.522 7.692 7.548 1.00 97.25 308 ASN A CA 1
ATOM 2313 C C . ASN A 1 308 ? 8.114 8.181 7.124 1.00 97.25 308 ASN A C 1
ATOM 2315 O O . ASN A 1 308 ? 7.399 8.821 7.899 1.00 97.25 308 ASN A O 1
ATOM 2319 N N . ALA A 1 309 ? 7.737 7.934 5.866 1.00 98.38 309 ALA A N 1
ATOM 2320 C CA . ALA A 1 309 ? 6.436 8.297 5.315 1.00 98.38 309 ALA A CA 1
ATOM 2321 C C . ALA A 1 309 ? 5.312 7.523 6.013 1.00 98.38 309 ALA A C 1
ATOM 2323 O O . ALA A 1 309 ? 5.477 6.351 6.360 1.00 98.38 309 ALA A O 1
ATOM 2324 N N . ARG A 1 310 ? 4.156 8.167 6.193 1.00 98.25 310 ARG A N 1
ATOM 2325 C CA . ARG A 1 310 ? 2.952 7.503 6.702 1.00 98.25 310 ARG A CA 1
ATOM 2326 C C . ARG A 1 310 ? 2.241 6.830 5.537 1.00 98.25 310 ARG A C 1
ATOM 2328 O O . ARG A 1 310 ? 2.010 7.465 4.505 1.00 98.25 310 ARG A O 1
ATOM 2335 N N . VAL A 1 311 ? 1.863 5.571 5.729 1.00 98.75 311 VAL A N 1
ATOM 2336 C CA . VAL A 1 311 ? 1.141 4.783 4.729 1.00 98.75 311 VAL A CA 1
ATOM 2337 C C . VAL A 1 311 ? -0.125 4.222 5.362 1.00 98.75 311 VAL A C 1
ATOM 2339 O O . VAL A 1 311 ? -0.060 3.535 6.383 1.00 98.75 311 VAL A O 1
ATOM 2342 N N . LYS A 1 312 ? -1.278 4.512 4.757 1.00 98.69 312 LYS A N 1
ATOM 2343 C CA . LYS A 1 312 ? -2.575 3.944 5.143 1.00 98.69 312 LYS A CA 1
ATOM 2344 C C . LYS A 1 312 ? -3.003 2.917 4.113 1.00 98.69 312 LYS A C 1
ATOM 2346 O O . LYS A 1 312 ? -3.081 3.244 2.936 1.00 98.69 312 LYS A O 1
ATOM 2351 N N . PHE A 1 313 ? -3.309 1.703 4.540 1.00 98.81 313 PHE A N 1
ATOM 2352 C CA . PHE A 1 313 ? -3.981 0.713 3.709 1.00 98.81 313 PHE A CA 1
ATOM 2353 C C . PHE A 1 313 ? -5.445 1.109 3.495 1.00 98.81 313 PHE A C 1
ATOM 2355 O O . PHE A 1 313 ? -6.139 1.428 4.461 1.00 98.81 313 PHE A O 1
ATOM 2362 N N . LEU A 1 314 ? -5.908 1.071 2.244 1.00 98.50 314 LEU A N 1
ATOM 2363 C CA . LEU A 1 314 ? -7.259 1.482 1.843 1.00 98.50 314 LEU A CA 1
ATOM 2364 C C . LEU A 1 314 ? -8.160 0.307 1.430 1.00 98.50 314 LEU A C 1
ATOM 2366 O O . LEU A 1 314 ? -9.370 0.485 1.290 1.00 98.50 314 LEU A O 1
ATOM 2370 N N . GLY A 1 315 ? -7.590 -0.884 1.235 1.00 95.75 315 GLY A N 1
ATOM 2371 C CA . GLY A 1 315 ? -8.302 -2.052 0.718 1.00 95.75 315 GLY A CA 1
ATOM 2372 C C . GLY A 1 315 ? -7.836 -2.457 -0.674 1.00 95.75 315 GLY A C 1
ATOM 2373 O O . GLY A 1 315 ? -6.724 -2.132 -1.085 1.00 95.75 315 GLY A O 1
ATOM 2374 N N . TYR A 1 316 ? -8.696 -3.191 -1.373 1.00 90.56 316 TYR A N 1
ATOM 2375 C CA . TYR A 1 316 ? -8.522 -3.602 -2.765 1.00 90.56 316 TYR A CA 1
ATOM 2376 C C . TYR A 1 316 ? -9.279 -2.641 -3.682 1.00 90.56 316 TYR A C 1
ATOM 2378 O O . TYR A 1 316 ? -10.404 -2.219 -3.324 1.00 90.56 316 TYR A O 1
#

Radius of gyration: 29.35 Å; chains: 1; bounding box: 88×36×87 Å

Organism: Paraburkholderia atlantica (NCBI:txid2654982)

Foldseek 3Di:
DDPPDPDDDDPPPDDDPPDPPDDDDDDAFQKEKDKDFDADPVRHRFFEQELPAWQDPLFTKGKTKMKIWMAGVVGATDFQADWDKDKPDDAKDKDWPGTAHNRNIIIIIIIHRDFAKIWMDTPDPNYDYDIDIDGHFKHWYPFFFWEAADEAAELVVADADWDDAPADPDTGHQCQQWFCSHQVVRQKYAYPVRWMKGWPDFLCDFDAPPVRHGTGRNRSNGTDMHTDRACAAPAGGDDALAEKAADCGHHPAQFKKWKAAQVRPAGSGIHTHRHHDPPHDRRYMYHYQYYDPVSVVVCVVSPGIHTRMMMMTRTD

pLDDT: mean 92.55, std 12.94, range [36.91, 98.88]

Secondary structure (DSSP, 8-state):
-----------TT-PPPSSTT--------SEEEEEE----TTSS---EE-TT---BTTB--EEEEEEEEEEETTS-B--S----EEESSTT-EEEE-SS--TTSEEEEEEEES--EEEEEEE--TTEE---EEEEE--EEESSPEEEEEEEEEEGGG--SPEEE-TTS-SEEEHHHHHBTTSHHHHSEEE-TTS-EEEE-S-S-SEEE-TTS-EEEESSGGG--EEEESS-B-SSSB--TTTEEEE-TTTS-TT-EEEEE-TTSSSEEEEEEEEE--TT--SSEEEEEEEEHHHHHHHHHHTT--EEEEEEEEEE-

Sequence (316 aa):
MPDNANWVTVHDSAFTNTNPDSCVEVRIASNLLSWEIPDNRYDDKLPVIPSSARVQHGKILYRMPIKAKIKICGGPPLSGRTISIKSNRMNDSVRVAGPTDSNGCAMIILESREPGDLTLSIADEDITSAPLPITLKEAWYESGFHITHYIVADERDAHGPMVQACGVSGSHRQDFLYGAGGVPMQGTGETLDHRFIRWNGGGGGWHHNAAGNPDILNNPTQARLSETDAAHGRFADVVANRSIAVDPTVIPPRSRVYITSGNGSRVVGERSADDTGGGIRGAHIDHFSGPGSAATRAWQASGGDLQNARVKFLGY